Protein AF-A0A820SVW7-F1 (afdb_monomer_lite)

Sequence (198 aa):
MGFTTNCFNCLPVAAIVAGKIFCCQGGLSPDLHSLEQIQQIQRPIDVPDTGEEYLQFFLLYFAPQELAVIALMLLDGIRLNNKADKQSENRISRSLSSLFDLRRLGLLCDLLWSDPDNDLKGWSENDAGISLRFGVDIFLNQHKMDLICRAHKVVKEGYEFFADRRLVTVFSAPNYLGSFDNAGALMSVDKNLICSFM

Foldseek 3Di:
DPPVQLVVLAAQAWDADPLAEIEGAADFFPPPLDVVVSVPPDPSDDLDDVCVVVVVVCVVAPPVFFVCVRVVVVPPDDDDDDDDDDDDDDDDDDDPPDDPCVVVNTGRQNRNHEAEDQVDDAWAPDPVNTYIYHHLPPPCVSSVHQAYEYENDADAAQKDAGDVNRYMYGGADACRVVPHNHHHWDWDQDPVRDIDID

Radius of gyration: 17.38 Å; chains: 1; bounding box: 42×47×36 Å

Structure (mmCIF, N/CA/C/O backbone):
data_AF-A0A820SVW7-F1
#
_entry.id   AF-A0A820SVW7-F1
#
loop_
_atom_site.group_PDB
_atom_site.id
_atom_site.type_symbol
_atom_site.label_atom_id
_atom_site.label_alt_id
_atom_site.label_comp_id
_atom_site.label_asym_id
_atom_site.label_entity_id
_atom_site.label_seq_id
_atom_site.pdbx_PDB_ins_code
_atom_site.Cartn_x
_atom_site.Cartn_y
_atom_site.Cartn_z
_atom_site.occupancy
_atom_site.B_iso_or_equiv
_atom_site.auth_seq_id
_atom_site.auth_comp_id
_atom_site.auth_asym_id
_atom_site.auth_atom_id
_atom_site.pdbx_PDB_model_num
ATOM 1 N N . MET A 1 1 ? 9.458 21.625 -18.715 1.00 47.00 1 MET A N 1
ATOM 2 C CA . MET A 1 1 ? 9.387 20.497 -17.762 1.00 47.00 1 MET A CA 1
ATOM 3 C C . MET A 1 1 ? 8.467 20.757 -16.553 1.00 47.00 1 MET A C 1
ATOM 5 O O . MET A 1 1 ? 8.500 19.963 -15.636 1.00 47.00 1 MET A O 1
ATOM 9 N N . GLY A 1 2 ? 7.629 21.814 -16.528 1.00 49.38 2 GLY A N 1
ATOM 10 C CA . GLY A 1 2 ? 6.929 22.231 -15.293 1.00 49.38 2 GLY A CA 1
ATOM 11 C C . GLY A 1 2 ? 5.448 21.850 -15.136 1.00 49.38 2 GLY A C 1
ATOM 12 O O . GLY A 1 2 ? 4.929 21.931 -14.033 1.00 49.38 2 GLY A O 1
ATOM 13 N N . PHE A 1 3 ? 4.735 21.443 -16.193 1.00 51.88 3 PHE A N 1
ATOM 14 C CA . PHE A 1 3 ? 3.292 21.165 -16.070 1.00 51.88 3 PHE A CA 1
ATOM 15 C C . PHE A 1 3 ? 2.987 19.833 -15.372 1.00 51.88 3 PHE A C 1
ATOM 17 O O . PHE A 1 3 ? 2.034 19.754 -14.608 1.00 51.88 3 PHE A O 1
ATOM 24 N N . THR A 1 4 ? 3.802 18.802 -15.603 1.00 56.78 4 THR A N 1
ATOM 25 C CA . THR A 1 4 ? 3.577 17.450 -15.071 1.00 56.78 4 THR A CA 1
ATOM 26 C C . THR A 1 4 ? 3.854 17.365 -13.573 1.00 56.78 4 THR A C 1
ATOM 28 O O . THR A 1 4 ? 3.031 16.834 -12.836 1.00 56.78 4 THR A O 1
ATOM 31 N N . THR A 1 5 ? 4.952 17.958 -13.099 1.00 60.47 5 THR A N 1
ATOM 32 C CA . THR A 1 5 ? 5.310 17.981 -11.669 1.00 60.47 5 THR A CA 1
ATOM 33 C C . THR A 1 5 ? 4.248 18.696 -10.834 1.00 60.47 5 THR A C 1
ATOM 35 O O . THR A 1 5 ? 3.799 18.172 -9.820 1.00 60.47 5 THR A O 1
ATOM 38 N N . ASN A 1 6 ? 3.722 19.822 -11.329 1.00 65.50 6 ASN A N 1
ATOM 39 C CA . ASN A 1 6 ? 2.649 20.555 -10.652 1.00 65.50 6 ASN A CA 1
ATOM 40 C C . ASN A 1 6 ? 1.358 19.727 -10.496 1.00 65.50 6 ASN A C 1
ATOM 42 O O . ASN A 1 6 ? 0.626 19.912 -9.523 1.00 65.50 6 ASN A O 1
ATOM 46 N N . CYS A 1 7 ? 1.071 18.815 -11.434 1.00 69.19 7 CYS A N 1
ATOM 47 C CA . CYS A 1 7 ? -0.058 17.892 -11.320 1.00 69.19 7 CYS A CA 1
ATOM 48 C C . CYS A 1 7 ? 0.203 16.804 -10.269 1.00 69.19 7 CYS A C 1
ATOM 50 O O . CYS A 1 7 ? -0.689 16.520 -9.471 1.00 69.19 7 CYS A O 1
ATOM 52 N N . PHE A 1 8 ? 1.410 16.230 -10.231 1.00 71.19 8 PHE A N 1
ATOM 53 C CA . PHE A 1 8 ? 1.765 15.190 -9.257 1.00 71.19 8 PHE A CA 1
ATOM 54 C C . PHE A 1 8 ? 1.733 15.691 -7.816 1.00 71.19 8 PHE A C 1
ATOM 56 O O . PHE A 1 8 ? 1.192 15.006 -6.950 1.00 71.19 8 PHE A O 1
ATOM 63 N N . ASN A 1 9 ? 2.164 16.929 -7.583 1.00 72.31 9 ASN A N 1
ATOM 64 C CA . ASN A 1 9 ? 2.129 17.560 -6.262 1.00 72.31 9 ASN A CA 1
ATOM 65 C C . ASN A 1 9 ? 0.702 17.730 -5.704 1.00 72.31 9 ASN A C 1
ATOM 67 O O . ASN A 1 9 ? 0.521 18.007 -4.517 1.00 72.31 9 ASN A O 1
ATOM 71 N N . CYS A 1 10 ? -0.322 17.583 -6.551 1.00 76.44 10 CYS A N 1
ATOM 72 C CA . CYS A 1 10 ? -1.730 17.668 -6.176 1.00 76.44 10 CYS A CA 1
ATOM 73 C C . CYS A 1 10 ? -2.406 16.298 -5.981 1.00 76.44 10 CYS A C 1
ATOM 75 O O . CYS A 1 10 ? -3.589 16.268 -5.629 1.00 76.44 10 CYS A O 1
ATOM 77 N N . LEU A 1 11 ? -1.711 15.178 -6.209 1.00 77.00 11 LEU A N 1
ATOM 78 C CA . LEU A 1 11 ? -2.308 13.850 -6.076 1.00 77.00 11 LEU A CA 1
ATOM 79 C C . LEU A 1 11 ? -2.606 13.501 -4.607 1.00 77.00 11 LEU A C 1
ATOM 81 O O . LEU A 1 11 ? -1.869 13.895 -3.699 1.00 77.00 11 LEU A O 1
ATOM 85 N N . PRO A 1 12 ? -3.689 12.753 -4.340 1.00 79.62 12 PRO A N 1
ATOM 86 C CA . PRO A 1 12 ? -3.871 12.124 -3.041 1.00 79.62 12 PRO A CA 1
ATOM 87 C C . PRO A 1 12 ? -2.834 11.012 -2.842 1.00 79.62 12 PRO A C 1
ATOM 89 O O . PRO A 1 12 ? -2.385 10.379 -3.794 1.00 79.62 12 PRO A O 1
ATOM 92 N N . VAL A 1 13 ? -2.483 10.764 -1.582 1.00 85.88 13 VAL A N 1
ATOM 93 C CA . VAL A 1 13 ? -1.385 9.853 -1.207 1.00 85.88 13 VAL A CA 1
ATOM 94 C C . VAL A 1 13 ? -1.880 8.529 -0.621 1.00 85.88 13 VAL A C 1
ATOM 96 O O . VAL A 1 13 ? -1.133 7.558 -0.560 1.00 85.88 13 VAL A O 1
ATOM 99 N N . ALA A 1 14 ? -3.146 8.487 -0.199 1.00 90.31 14 ALA A N 1
ATOM 100 C CA . ALA A 1 14 ? -3.812 7.287 0.282 1.00 90.31 14 ALA A CA 1
ATOM 101 C C . ALA A 1 14 ? -5.329 7.371 0.055 1.00 90.31 14 ALA A C 1
ATOM 103 O O . ALA A 1 14 ? -5.889 8.461 -0.107 1.00 90.31 14 ALA A O 1
ATOM 104 N N . ALA A 1 15 ? -5.993 6.220 0.087 1.00 88.62 15 ALA A N 1
ATOM 105 C CA . ALA A 1 15 ? -7.443 6.084 0.027 1.00 88.62 15 ALA A CA 1
ATOM 106 C C . ALA A 1 15 ? -7.926 5.033 1.034 1.00 88.62 15 ALA A C 1
ATOM 108 O O . ALA A 1 15 ? -7.162 4.178 1.477 1.00 88.62 15 ALA A O 1
ATOM 109 N N . ILE A 1 16 ? -9.207 5.099 1.400 1.00 89.69 16 ILE A N 1
ATOM 110 C CA . ILE A 1 16 ? -9.845 4.094 2.252 1.00 89.69 16 ILE A CA 1
ATOM 111 C C . ILE A 1 16 ? -11.103 3.599 1.549 1.00 89.69 16 ILE A C 1
ATOM 113 O O . ILE A 1 16 ? -12.025 4.380 1.310 1.00 89.69 16 ILE A O 1
ATOM 117 N N . VAL A 1 17 ? -11.165 2.301 1.260 1.00 87.69 17 VAL A N 1
ATOM 118 C CA . VAL A 1 17 ? -12.330 1.670 0.629 1.00 87.69 17 VAL A CA 1
ATOM 119 C C . VAL A 1 17 ? -13.223 1.075 1.712 1.00 87.69 17 VAL A C 1
ATOM 121 O O . VAL A 1 17 ? -12.780 0.265 2.530 1.00 87.69 17 VAL A O 1
ATOM 124 N N . ALA A 1 18 ? -14.481 1.525 1.741 1.00 88.75 18 ALA A N 1
ATOM 125 C CA . ALA A 1 18 ? -15.529 1.077 2.664 1.00 88.75 18 ALA A CA 1
ATOM 126 C C . ALA A 1 18 ? -15.146 1.090 4.160 1.00 88.75 18 ALA A C 1
ATOM 128 O O . ALA A 1 18 ? -15.684 0.322 4.953 1.00 88.75 18 ALA A O 1
ATOM 129 N N . GLY A 1 19 ? -14.195 1.942 4.559 1.00 88.25 19 GLY A N 1
ATOM 130 C CA . GLY A 1 19 ? -13.683 1.990 5.933 1.00 88.25 19 GLY A CA 1
ATOM 131 C C . GLY A 1 19 ? -12.850 0.771 6.349 1.00 88.25 19 GLY A C 1
ATOM 132 O O . GLY A 1 19 ? -12.507 0.665 7.523 1.00 88.25 19 GLY A O 1
ATOM 133 N N . LYS A 1 20 ? -12.545 -0.149 5.423 1.00 91.44 20 LYS A N 1
ATOM 134 C CA . LYS A 1 20 ? -11.946 -1.457 5.726 1.00 91.44 20 LYS A CA 1
ATOM 135 C C . LYS A 1 20 ? -10.631 -1.744 5.020 1.00 91.44 20 LYS A C 1
ATOM 137 O O . LYS A 1 20 ? -9.815 -2.471 5.582 1.00 91.44 20 LYS A O 1
ATOM 142 N N . ILE A 1 21 ? -10.412 -1.171 3.840 1.00 92.62 21 ILE A N 1
ATOM 143 C CA . ILE A 1 21 ? -9.187 -1.376 3.063 1.00 92.62 21 ILE A CA 1
ATOM 144 C C . ILE A 1 21 ? -8.425 -0.057 3.007 1.00 92.62 21 ILE A C 1
ATOM 146 O O . ILE A 1 21 ? -8.969 0.938 2.526 1.00 92.62 21 ILE A O 1
ATOM 150 N N . PHE A 1 22 ? -7.192 -0.044 3.504 1.00 94.19 22 PHE A N 1
ATOM 151 C CA . PHE A 1 22 ? -6.282 1.092 3.384 1.00 94.19 22 PHE A CA 1
ATOM 152 C C . PHE A 1 22 ? -5.435 0.945 2.127 1.00 94.19 22 PHE A C 1
ATOM 154 O O . PHE A 1 22 ? -4.782 -0.082 1.955 1.00 94.19 22 PHE A O 1
ATOM 161 N N . CYS A 1 23 ? -5.430 1.962 1.270 1.00 94.81 23 CYS A N 1
ATOM 162 C CA . CYS A 1 23 ? -4.686 1.953 0.017 1.00 94.81 23 CYS A CA 1
ATOM 163 C C . CYS A 1 23 ? -3.627 3.056 -0.005 1.00 94.81 23 CYS A C 1
ATOM 165 O O . CYS A 1 23 ? -3.957 4.212 0.255 1.00 94.81 23 CYS A O 1
ATOM 167 N N . CYS A 1 24 ? -2.392 2.729 -0.377 1.00 93.50 24 CYS A N 1
ATOM 168 C CA . CYS A 1 24 ? -1.298 3.683 -0.601 1.00 93.50 24 CYS A CA 1
ATOM 169 C C . CYS A 1 24 ? -0.302 3.129 -1.638 1.00 93.50 24 CYS A C 1
ATOM 171 O O . CYS A 1 24 ? -0.409 1.976 -2.043 1.00 93.50 24 CYS A O 1
ATOM 173 N N . GLN A 1 25 ? 0.653 3.940 -2.103 1.00 89.44 25 GLN A N 1
ATOM 174 C CA . GLN A 1 25 ? 1.686 3.466 -3.038 1.00 89.44 25 GLN A CA 1
ATOM 175 C C . GLN A 1 25 ? 2.711 2.583 -2.314 1.00 89.44 25 GLN A C 1
ATOM 177 O O . GLN A 1 25 ? 2.921 1.428 -2.686 1.00 89.44 25 GLN A O 1
ATOM 182 N N . GLY A 1 26 ? 3.319 3.154 -1.274 1.00 91.38 26 GLY A N 1
ATOM 183 C CA . GLY A 1 26 ? 4.347 2.558 -0.438 1.00 91.38 26 GLY A CA 1
ATOM 184 C C . GLY A 1 26 ? 3.725 1.706 0.657 1.00 91.38 26 GLY A C 1
ATOM 185 O O . GLY A 1 26 ? 3.377 0.551 0.444 1.00 91.38 26 GLY A O 1
ATOM 186 N N . GLY A 1 27 ? 3.566 2.258 1.847 1.00 92.38 27 GLY A N 1
ATOM 187 C CA . GLY A 1 27 ? 3.077 1.469 2.967 1.00 92.38 27 GLY A CA 1
ATOM 188 C C . GLY A 1 27 ? 2.722 2.317 4.167 1.00 92.38 27 GLY A C 1
ATOM 189 O O . GLY A 1 27 ? 1.951 3.268 4.051 1.00 92.38 27 GLY A O 1
ATOM 190 N N . LEU A 1 28 ? 3.237 1.931 5.329 1.00 92.88 28 LEU A N 1
ATOM 191 C CA . LEU A 1 28 ? 2.942 2.558 6.610 1.00 92.88 28 LEU A CA 1
ATOM 192 C C . LEU A 1 28 ? 4.087 3.466 7.057 1.00 92.88 28 LEU A C 1
ATOM 194 O O . LEU A 1 28 ? 5.228 3.281 6.657 1.00 92.88 28 LEU A O 1
ATOM 198 N N . SER A 1 29 ? 3.785 4.398 7.961 1.00 90.56 29 SER A N 1
ATOM 199 C CA . SER A 1 29 ? 4.783 5.246 8.621 1.00 90.56 29 SER A CA 1
ATOM 200 C C . SER A 1 29 ? 4.734 5.068 10.140 1.00 90.56 29 SER A C 1
ATOM 202 O O . SER A 1 29 ? 3.626 4.977 10.682 1.00 90.56 29 SER A O 1
ATOM 204 N N . PRO A 1 30 ? 5.873 5.084 10.860 1.00 89.00 30 PRO A N 1
ATOM 205 C CA . PRO A 1 30 ? 5.877 5.193 12.317 1.00 89.00 30 PRO A CA 1
ATOM 206 C C . PRO A 1 30 ? 5.234 6.499 12.799 1.00 89.00 30 PRO A C 1
ATOM 208 O O . PRO A 1 30 ? 4.736 6.538 13.922 1.00 89.00 30 PRO A O 1
ATOM 211 N N . ASP A 1 31 ? 5.187 7.529 11.946 1.00 88.12 31 ASP A N 1
ATOM 212 C CA . ASP A 1 31 ? 4.564 8.823 12.234 1.00 88.12 31 ASP A CA 1
ATOM 213 C C . ASP A 1 31 ? 3.052 8.838 11.931 1.00 88.12 31 ASP A C 1
ATOM 215 O O . ASP A 1 31 ? 2.375 9.842 12.185 1.00 88.12 31 ASP A O 1
ATOM 219 N N . LEU A 1 32 ? 2.495 7.744 11.387 1.00 88.31 32 LEU A N 1
ATOM 220 C CA . LEU A 1 32 ? 1.062 7.598 11.125 1.00 88.31 32 LEU A CA 1
ATOM 221 C C . LEU A 1 32 ? 0.343 7.061 12.368 1.00 88.31 32 LEU A C 1
ATOM 223 O O . LEU A 1 32 ? 0.163 5.859 12.551 1.00 88.31 32 LEU A O 1
ATOM 227 N N . HIS A 1 33 ? -0.108 7.971 13.224 1.00 86.25 33 HIS A N 1
ATOM 228 C CA . HIS A 1 33 ? -0.888 7.658 14.422 1.00 86.25 33 HIS A CA 1
ATOM 229 C C . HIS A 1 33 ? -2.399 7.794 14.195 1.00 86.25 33 HIS A C 1
ATOM 231 O O . HIS A 1 33 ? -3.201 7.164 14.889 1.00 86.25 33 HIS A O 1
ATOM 237 N N . SER A 1 34 ? -2.800 8.631 13.239 1.00 87.44 34 SER A N 1
ATOM 238 C CA . SER A 1 34 ? -4.188 8.974 12.949 1.00 87.44 34 SER A CA 1
ATOM 239 C C . SER A 1 34 ? -4.367 9.274 11.457 1.00 87.44 34 SER A C 1
ATOM 241 O O . SER A 1 34 ? -3.518 9.886 10.810 1.00 87.44 34 SER A O 1
ATOM 243 N N . LEU A 1 35 ? -5.497 8.841 10.893 1.00 86.94 35 LEU A N 1
ATOM 244 C CA . LEU A 1 35 ? -5.801 9.023 9.466 1.00 86.94 35 LEU A CA 1
ATOM 245 C C . LEU A 1 35 ? -6.074 10.493 9.126 1.00 86.94 35 LEU A C 1
ATOM 247 O O . LEU A 1 35 ? -5.895 10.918 7.984 1.00 86.94 35 LEU A O 1
ATOM 251 N N . GLU A 1 36 ? -6.454 11.290 10.122 1.00 87.06 36 GLU A N 1
ATOM 252 C CA . GLU A 1 36 ? -6.582 12.739 10.025 1.00 87.06 36 GLU A CA 1
ATOM 253 C C . GLU A 1 36 ? -5.248 13.397 9.638 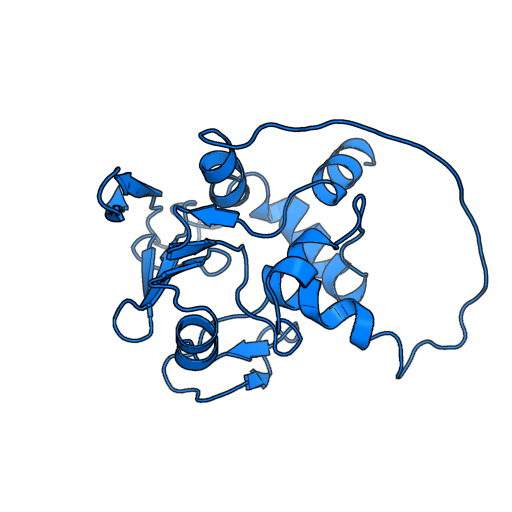1.00 87.06 36 GLU A C 1
ATOM 255 O O . GLU A 1 36 ? -5.262 14.385 8.904 1.00 87.06 36 GLU A O 1
ATOM 260 N N . GLN A 1 37 ? -4.098 12.825 10.026 1.00 84.50 37 GLN A N 1
ATOM 261 C CA . GLN A 1 37 ? -2.785 13.334 9.605 1.00 84.50 37 GLN A CA 1
ATOM 262 C C . GLN A 1 37 ? -2.629 13.296 8.079 1.00 84.50 37 GLN A C 1
ATOM 264 O O . GLN A 1 37 ? -2.093 14.235 7.499 1.00 84.50 37 GLN A O 1
ATOM 269 N N . ILE A 1 38 ? -3.161 12.261 7.416 1.00 85.12 38 ILE A N 1
ATOM 270 C CA . ILE A 1 38 ? -3.144 12.141 5.949 1.00 85.12 38 ILE A CA 1
ATOM 271 C C . ILE A 1 38 ? -4.058 13.197 5.313 1.00 85.12 38 ILE A C 1
ATOM 273 O O . ILE A 1 38 ? -3.706 13.818 4.309 1.00 85.12 38 ILE A O 1
ATOM 277 N N . GLN A 1 39 ? -5.229 13.437 5.909 1.00 82.62 39 GLN A N 1
ATOM 278 C CA . GLN A 1 39 ? -6.185 14.440 5.424 1.00 82.62 39 GLN A CA 1
ATOM 279 C C . GLN A 1 39 ? -5.647 15.871 5.543 1.00 82.62 39 GLN A C 1
ATOM 281 O O . GLN A 1 39 ? -6.013 16.734 4.745 1.00 82.62 39 GLN A O 1
ATOM 286 N N . GLN A 1 40 ? -4.780 16.119 6.524 1.00 82.69 40 GLN A N 1
ATOM 287 C CA . GLN A 1 40 ? -4.185 17.427 6.794 1.00 82.69 40 GLN A CA 1
ATOM 288 C C . GLN A 1 40 ? -2.982 17.757 5.901 1.00 82.69 40 GLN A C 1
ATOM 290 O O . GLN A 1 40 ? -2.546 18.913 5.906 1.00 82.69 40 GLN A O 1
ATOM 295 N N . ILE A 1 41 ? -2.476 16.795 5.114 1.00 79.38 41 ILE A N 1
ATOM 296 C CA . ILE A 1 41 ? -1.401 17.029 4.141 1.00 79.38 41 ILE A CA 1
ATOM 297 C C . ILE A 1 41 ? -1.871 18.088 3.139 1.00 79.38 41 ILE A C 1
ATOM 299 O O . ILE A 1 41 ? -2.740 17.845 2.296 1.00 79.38 41 ILE A O 1
ATOM 303 N N . GLN A 1 42 ? -1.289 19.282 3.260 1.00 77.31 42 GLN A N 1
ATOM 304 C CA . GLN A 1 42 ? -1.557 20.400 2.366 1.00 77.31 42 GLN A CA 1
ATOM 305 C C . GLN A 1 42 ? -0.980 20.098 0.988 1.00 77.31 42 GLN A C 1
ATOM 307 O O . GLN A 1 42 ? 0.125 19.579 0.877 1.00 77.31 42 GLN A O 1
ATOM 312 N N . ARG A 1 43 ? -1.735 20.439 -0.055 1.00 79.25 43 ARG A N 1
ATOM 313 C CA . ARG A 1 43 ? -1.327 20.311 -1.456 1.00 79.25 43 ARG A CA 1
ATOM 314 C C . ARG A 1 43 ? -1.380 21.694 -2.122 1.00 79.25 43 ARG A C 1
ATOM 316 O O . ARG A 1 43 ? -2.287 22.458 -1.782 1.00 79.25 43 ARG A O 1
ATOM 323 N N . PRO A 1 44 ? -0.486 22.021 -3.073 1.00 79.88 44 PRO A N 1
ATOM 324 C CA . PRO A 1 44 ? 0.571 21.170 -3.621 1.00 79.88 44 PRO A CA 1
ATOM 325 C C . PRO A 1 44 ? 1.691 20.906 -2.608 1.00 79.88 44 PRO A C 1
ATOM 327 O O . PRO A 1 44 ? 2.034 21.785 -1.822 1.00 79.88 44 PRO A O 1
ATOM 330 N N . ILE A 1 45 ? 2.237 19.693 -2.622 1.00 71.69 45 ILE A N 1
ATOM 331 C CA . ILE A 1 45 ? 3.393 19.312 -1.808 1.00 71.69 45 ILE A CA 1
ATOM 332 C C . ILE A 1 45 ? 4.465 18.730 -2.714 1.00 71.69 45 ILE A C 1
ATOM 334 O O . ILE A 1 45 ? 4.179 17.835 -3.507 1.00 71.69 45 ILE A O 1
ATOM 338 N N . ASP A 1 46 ? 5.679 19.257 -2.605 1.00 66.00 46 ASP A N 1
ATOM 339 C CA . ASP A 1 46 ? 6.840 18.619 -3.208 1.00 66.00 46 ASP A CA 1
ATOM 340 C C . ASP A 1 46 ? 7.195 17.385 -2.379 1.00 66.00 46 ASP A C 1
ATOM 342 O O . ASP A 1 46 ? 7.206 17.426 -1.141 1.00 66.00 46 ASP A O 1
ATOM 346 N N . VAL A 1 47 ? 7.471 16.275 -3.060 1.00 60.81 47 VAL A N 1
ATOM 347 C CA . VAL A 1 47 ? 8.125 15.152 -2.395 1.00 60.81 47 VAL A CA 1
ATOM 348 C C . VAL A 1 47 ? 9.587 15.552 -2.224 1.00 60.81 47 VAL A C 1
ATOM 350 O O . VAL A 1 47 ? 10.214 15.890 -3.224 1.00 60.81 47 VAL A O 1
ATOM 353 N N . PRO A 1 48 ? 10.138 15.570 -1.005 1.00 53.84 48 PRO A N 1
ATOM 354 C CA . PRO A 1 48 ? 11.389 16.292 -0.809 1.00 53.84 48 PRO A CA 1
ATOM 355 C C . PRO A 1 48 ? 12.619 15.636 -1.457 1.00 53.84 48 PRO A C 1
ATOM 357 O O . PRO A 1 48 ? 12.667 14.421 -1.657 1.00 53.84 48 PRO A O 1
ATOM 360 N N . ASP A 1 49 ? 13.650 16.457 -1.657 1.00 45.91 49 ASP A N 1
ATOM 361 C CA . ASP A 1 49 ? 14.836 16.225 -2.493 1.00 45.91 49 ASP A CA 1
ATOM 362 C C . ASP A 1 49 ? 15.645 14.952 -2.207 1.00 45.91 49 ASP A C 1
ATOM 364 O O . ASP A 1 49 ? 16.254 14.396 -3.118 1.00 45.91 49 ASP A O 1
ATOM 368 N N . THR A 1 50 ? 15.615 14.403 -0.988 1.00 50.31 50 THR A N 1
ATOM 369 C CA . THR A 1 50 ? 16.259 13.102 -0.705 1.00 50.31 50 THR A CA 1
ATOM 370 C C . THR A 1 50 ? 15.582 11.929 -1.424 1.00 50.31 50 THR A C 1
ATOM 372 O O . THR A 1 50 ? 16.150 10.843 -1.488 1.00 50.31 50 THR A O 1
ATOM 375 N N . GLY A 1 51 ? 14.386 12.146 -1.978 1.00 42.25 51 GLY A N 1
ATOM 376 C CA . GLY A 1 51 ? 13.719 11.262 -2.924 1.00 42.25 51 GLY A CA 1
ATOM 377 C C . GLY A 1 51 ? 13.609 11.838 -4.338 1.00 42.25 51 GLY A C 1
ATOM 378 O O . GLY A 1 51 ? 13.077 11.138 -5.186 1.00 42.25 51 GLY A O 1
ATOM 379 N N . GLU A 1 52 ? 14.084 13.057 -4.638 1.00 40.72 52 GLU A N 1
ATOM 380 C CA . GLU A 1 52 ? 13.948 13.663 -5.979 1.00 40.72 52 GLU A CA 1
ATOM 381 C C . GLU A 1 52 ? 14.745 12.915 -7.047 1.00 40.72 52 GLU A C 1
ATOM 383 O O . GLU A 1 52 ? 14.253 12.747 -8.161 1.00 40.72 52 GLU A O 1
ATOM 388 N N . GLU A 1 53 ? 15.929 12.393 -6.717 1.00 41.84 53 GLU A N 1
ATOM 389 C CA . GLU A 1 53 ? 16.698 11.560 -7.652 1.00 41.84 53 GLU A CA 1
ATOM 390 C C . GLU A 1 53 ? 15.904 10.300 -8.036 1.00 41.84 53 GLU A C 1
ATOM 392 O O . GLU A 1 53 ? 15.851 9.932 -9.211 1.00 41.84 53 GLU A O 1
ATOM 397 N N . TYR A 1 54 ? 15.185 9.710 -7.075 1.00 47.03 54 TYR A N 1
ATOM 398 C CA . TYR A 1 54 ? 14.287 8.578 -7.294 1.00 47.03 54 TYR A CA 1
ATOM 399 C C . TYR A 1 54 ? 12.946 8.983 -7.901 1.00 47.03 54 TYR A C 1
ATOM 401 O O . TYR A 1 54 ? 12.414 8.214 -8.686 1.00 47.03 54 TYR A O 1
ATOM 409 N N . LEU A 1 55 ? 12.405 10.169 -7.616 1.00 42.78 55 LEU A N 1
ATOM 410 C CA . LEU A 1 55 ? 11.171 10.680 -8.214 1.00 42.78 55 LEU A CA 1
ATOM 411 C C . LEU A 1 55 ? 11.382 11.049 -9.669 1.00 42.78 55 LEU A C 1
ATOM 413 O O . LEU A 1 55 ? 10.493 10.836 -10.477 1.00 42.78 55 LEU A O 1
ATOM 417 N N . GLN A 1 56 ? 12.535 11.594 -10.033 1.00 38.38 56 GLN A N 1
ATOM 418 C CA . GLN A 1 56 ? 12.845 11.903 -11.418 1.00 38.38 56 GLN A CA 1
ATOM 419 C C . GLN A 1 56 ? 13.107 10.612 -12.197 1.00 38.38 56 GLN A C 1
ATOM 421 O O . GLN A 1 56 ? 12.641 10.495 -13.329 1.00 38.38 56 GLN A O 1
ATOM 426 N N . PHE A 1 57 ? 13.723 9.604 -11.566 1.00 39.53 57 PHE A N 1
ATOM 427 C CA . PHE A 1 57 ? 13.802 8.243 -12.103 1.00 39.53 57 PHE A CA 1
ATOM 428 C C . PHE A 1 57 ? 12.415 7.583 -12.206 1.00 39.53 57 PHE A C 1
ATOM 430 O O . PHE A 1 57 ? 12.081 7.028 -13.245 1.00 39.53 57 PHE A O 1
ATOM 437 N N . PHE A 1 58 ? 11.559 7.718 -11.193 1.00 45.16 58 PHE A N 1
ATOM 438 C CA . PHE A 1 58 ? 10.193 7.191 -11.149 1.00 45.16 58 PHE A CA 1
ATOM 439 C C . PHE A 1 58 ? 9.292 7.890 -12.175 1.00 45.16 58 PHE A C 1
ATOM 441 O O . PHE A 1 58 ? 8.573 7.249 -12.926 1.00 45.16 58 PHE A O 1
ATOM 448 N N . LEU A 1 59 ? 9.373 9.208 -12.317 1.00 40.06 59 LEU A N 1
ATOM 449 C CA . LEU A 1 59 ? 8.588 9.973 -13.282 1.00 40.06 59 LEU A CA 1
ATOM 450 C C . LEU A 1 59 ? 9.080 9.802 -14.728 1.00 40.06 59 LEU A C 1
ATOM 452 O O . LEU A 1 59 ? 8.250 9.849 -15.637 1.00 40.06 59 LEU A O 1
ATOM 456 N N . LEU A 1 60 ? 10.381 9.572 -14.966 1.00 37.84 60 LEU A N 1
ATOM 457 C CA . LEU A 1 60 ? 10.893 9.252 -16.308 1.00 37.84 60 LEU A CA 1
ATOM 458 C C . LEU A 1 60 ? 10.726 7.774 -16.699 1.00 37.84 60 LEU A C 1
ATOM 460 O O . LEU A 1 60 ? 10.499 7.515 -17.879 1.00 37.84 60 LEU A O 1
ATOM 464 N N . TYR A 1 61 ? 10.849 6.825 -15.763 1.00 36.81 61 TYR A N 1
ATOM 465 C CA . TYR A 1 61 ? 10.872 5.381 -16.064 1.00 36.81 61 TYR A CA 1
ATOM 466 C C . TYR A 1 61 ? 9.639 4.596 -15.576 1.00 36.81 61 TYR A C 1
ATOM 468 O O . TYR A 1 61 ? 9.292 3.602 -16.205 1.00 36.81 61 TYR A O 1
ATOM 476 N N . PHE A 1 62 ? 8.951 5.031 -14.513 1.00 44.22 62 PHE A N 1
ATOM 477 C CA . PHE A 1 62 ? 7.886 4.268 -13.827 1.00 44.22 62 PHE A CA 1
ATOM 478 C C . PHE A 1 62 ? 6.467 4.878 -14.003 1.00 44.22 62 PHE A C 1
ATOM 480 O O . PHE A 1 62 ? 5.462 4.161 -14.010 1.00 44.22 62 PHE A O 1
ATOM 487 N N . ALA A 1 63 ? 6.340 6.198 -14.193 1.00 44.12 63 ALA A N 1
ATOM 488 C CA . ALA A 1 63 ? 5.065 6.920 -14.083 1.00 44.12 63 ALA A CA 1
ATOM 489 C C . ALA A 1 63 ? 3.983 6.616 -15.133 1.00 44.12 63 ALA A C 1
ATOM 491 O O . ALA A 1 63 ? 2.811 6.676 -14.765 1.00 44.12 63 ALA A O 1
ATOM 492 N N . PRO A 1 64 ? 4.268 6.261 -16.399 1.00 46.84 64 PRO A N 1
ATOM 493 C CA . PRO A 1 64 ? 3.179 5.922 -17.311 1.00 46.84 64 PRO A CA 1
ATOM 494 C C . PRO A 1 64 ? 2.424 4.646 -16.902 1.00 46.84 64 PRO A C 1
ATOM 496 O O . PRO A 1 64 ? 1.287 4.473 -17.331 1.00 46.84 64 PRO A O 1
ATOM 499 N N . GLN A 1 65 ? 3.039 3.758 -16.106 1.00 40.22 65 GLN A N 1
ATOM 500 C CA . GLN A 1 65 ? 2.536 2.394 -15.889 1.00 40.22 65 GLN A CA 1
ATOM 501 C C . GLN A 1 65 ? 2.059 2.120 -14.451 1.00 40.22 65 GLN A C 1
ATOM 503 O O . GLN A 1 65 ? 1.144 1.321 -14.267 1.00 40.22 65 GLN A O 1
ATOM 508 N N . GLU A 1 66 ? 2.595 2.806 -13.434 1.00 43.50 66 GLU A N 1
ATOM 509 C CA . GLU A 1 66 ? 2.230 2.552 -12.024 1.00 43.50 66 GLU A CA 1
ATOM 510 C C . GLU A 1 66 ? 1.147 3.480 -11.453 1.00 43.50 66 GLU A C 1
ATOM 512 O O . GLU A 1 66 ? 0.466 3.125 -10.490 1.00 43.50 66 GLU A O 1
ATOM 517 N N . LEU A 1 67 ? 0.901 4.640 -12.076 1.00 44.12 67 LEU A N 1
ATOM 518 C CA . LEU A 1 67 ? -0.140 5.584 -11.633 1.00 44.12 67 LEU A CA 1
ATOM 519 C C . LEU A 1 67 ? -1.570 5.032 -11.742 1.00 44.12 67 LEU A C 1
ATOM 521 O O . LEU A 1 67 ? -2.506 5.646 -11.227 1.00 44.12 67 LEU A O 1
ATOM 525 N N . ALA A 1 68 ? -1.747 3.874 -12.377 1.00 40.78 68 ALA A N 1
ATOM 526 C CA . ALA A 1 68 ? -3.037 3.228 -12.537 1.00 40.78 68 ALA A CA 1
ATOM 527 C C . ALA A 1 68 ? -3.684 2.860 -11.191 1.00 40.78 68 ALA A C 1
ATOM 529 O O . ALA A 1 68 ? -4.895 2.980 -11.071 1.00 40.78 68 ALA A O 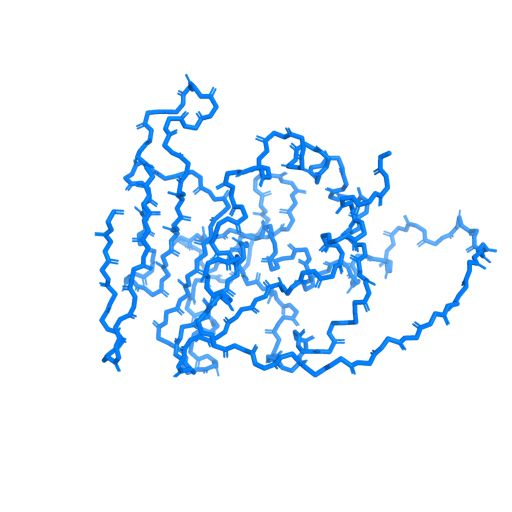1
ATOM 530 N N . VAL A 1 69 ? -2.928 2.488 -10.153 1.00 41.31 69 VAL A N 1
ATOM 531 C CA . VAL A 1 69 ? -3.535 1.964 -8.912 1.00 41.31 69 VAL A CA 1
ATOM 532 C C . VAL A 1 69 ? -4.242 3.066 -8.114 1.00 41.31 69 VAL A C 1
ATOM 534 O O . VAL A 1 69 ? -5.406 2.911 -7.751 1.00 41.31 69 VAL A O 1
ATOM 537 N N . ILE A 1 70 ? -3.600 4.222 -7.914 1.00 41.12 70 ILE A N 1
ATOM 538 C CA . ILE A 1 70 ? -4.233 5.357 -7.220 1.00 41.12 70 ILE A CA 1
ATOM 539 C C . ILE A 1 70 ? -5.261 6.042 -8.135 1.00 41.12 70 ILE A C 1
ATOM 541 O O . ILE A 1 70 ? -6.355 6.366 -7.681 1.00 41.12 70 ILE A O 1
ATOM 545 N N . ALA A 1 71 ? -4.972 6.213 -9.431 1.00 37.84 71 ALA A N 1
ATOM 546 C CA . ALA A 1 71 ? -5.896 6.881 -10.350 1.00 37.84 71 ALA A CA 1
ATOM 547 C C . ALA A 1 71 ? -7.168 6.061 -10.648 1.00 37.84 71 ALA A C 1
ATOM 549 O O . ALA A 1 71 ? -8.242 6.652 -10.735 1.00 37.84 71 ALA A O 1
ATOM 550 N N . LEU A 1 72 ? -7.093 4.727 -10.757 1.00 38.53 72 LEU A N 1
ATOM 551 C CA . LEU A 1 72 ? -8.268 3.871 -10.993 1.00 38.53 72 LEU A CA 1
ATOM 552 C C . LEU A 1 72 ? -9.122 3.700 -9.730 1.00 38.53 72 LEU A C 1
ATOM 554 O O . LEU A 1 72 ? -10.344 3.696 -9.838 1.00 38.53 72 LEU A O 1
ATOM 558 N N . MET A 1 73 ? -8.522 3.648 -8.532 1.00 38.19 73 MET A N 1
ATOM 559 C CA . MET A 1 73 ? -9.286 3.607 -7.271 1.00 38.19 73 MET A CA 1
ATOM 560 C C . MET A 1 73 ? -10.063 4.905 -6.996 1.00 38.19 73 MET A C 1
ATOM 562 O O . MET A 1 73 ? -11.077 4.888 -6.301 1.00 38.19 73 MET A O 1
ATOM 566 N N . LEU A 1 74 ? -9.614 6.039 -7.543 1.00 40.41 74 LEU A N 1
ATOM 567 C CA . LEU A 1 74 ? -10.266 7.342 -7.369 1.00 40.41 74 LEU A CA 1
ATOM 568 C C . LEU A 1 74 ? -11.398 7.610 -8.366 1.00 40.41 74 LEU A C 1
ATOM 570 O O . LEU A 1 74 ? -12.170 8.549 -8.153 1.00 40.41 74 LEU A O 1
ATOM 574 N N . LEU A 1 75 ? -11.523 6.810 -9.429 1.00 36.34 75 LEU A N 1
ATOM 575 C CA . LEU A 1 75 ? -12.519 7.038 -10.478 1.00 36.34 75 LEU A CA 1
ATOM 576 C C . LEU A 1 75 ? -13.942 6.593 -10.106 1.00 36.34 75 LEU A C 1
ATOM 578 O O . LEU A 1 75 ? -14.864 6.950 -10.833 1.00 36.34 75 LEU A O 1
ATOM 582 N N . ASP A 1 76 ? -14.147 5.941 -8.954 1.00 37.53 76 ASP A N 1
ATOM 583 C CA . ASP A 1 76 ? -15.467 5.423 -8.556 1.00 37.53 76 ASP A CA 1
ATOM 584 C C . ASP A 1 76 ? -16.057 5.989 -7.245 1.00 37.53 76 ASP A C 1
ATOM 586 O O . ASP A 1 76 ? -17.067 5.474 -6.761 1.00 37.53 76 ASP A O 1
ATOM 590 N N . GLY A 1 77 ? -15.528 7.073 -6.645 1.00 35.22 77 GLY A N 1
ATOM 591 C CA . GLY A 1 77 ? -16.132 7.481 -5.362 1.00 35.22 77 GLY A CA 1
ATOM 592 C C . GLY A 1 77 ? -15.727 8.734 -4.590 1.00 35.22 77 GLY A C 1
ATOM 593 O O . GLY A 1 77 ? -15.962 8.730 -3.383 1.00 35.22 77 GLY A O 1
ATOM 594 N N . ILE A 1 78 ? -15.188 9.817 -5.172 1.00 34.78 78 ILE A N 1
ATOM 595 C CA . ILE A 1 78 ? -14.922 11.042 -4.377 1.00 34.78 78 ILE A CA 1
ATOM 596 C C . ILE A 1 78 ? -15.453 12.327 -5.036 1.00 34.78 78 ILE A C 1
ATOM 598 O O . ILE A 1 78 ? -15.016 12.748 -6.103 1.00 34.78 78 ILE A O 1
ATOM 602 N N . ARG A 1 79 ? -16.378 12.999 -4.326 1.00 31.70 79 ARG A N 1
ATOM 603 C CA . ARG A 1 79 ? -16.769 14.401 -4.548 1.00 31.70 79 ARG A CA 1
ATOM 604 C C . ARG A 1 79 ? -15.572 15.313 -4.263 1.00 31.70 79 ARG A C 1
ATOM 606 O O . ARG A 1 79 ? -15.174 15.464 -3.111 1.00 31.70 79 ARG A O 1
ATOM 613 N N . LEU A 1 80 ? -15.050 15.970 -5.294 1.00 33.25 80 LEU A N 1
ATOM 614 C CA . LEU A 1 80 ? -14.053 17.032 -5.162 1.00 33.25 80 LEU A CA 1
ATOM 615 C C . LEU A 1 80 ? -14.747 18.346 -4.778 1.00 33.25 80 LEU A C 1
ATOM 617 O O . LEU A 1 80 ? -15.554 18.874 -5.541 1.00 33.25 80 LEU A O 1
ATOM 621 N N . ASN A 1 81 ? -14.431 18.881 -3.597 1.00 27.42 81 ASN A N 1
ATOM 622 C CA . ASN A 1 81 ? -14.806 20.238 -3.207 1.00 27.42 81 ASN A CA 1
ATOM 623 C C . ASN A 1 81 ? -13.604 21.156 -3.464 1.00 27.42 81 ASN A C 1
ATOM 625 O O . ASN A 1 81 ? -12.608 21.116 -2.746 1.00 27.42 81 ASN A O 1
ATOM 629 N N . ASN A 1 82 ? -13.695 21.951 -4.529 1.00 30.33 82 ASN A N 1
ATOM 630 C CA . ASN A 1 82 ? -12.657 22.884 -4.958 1.00 30.33 82 ASN A CA 1
ATOM 631 C C . ASN A 1 82 ? -12.724 24.191 -4.164 1.00 30.33 82 ASN A C 1
ATOM 633 O O . ASN A 1 82 ? -13.741 24.881 -4.227 1.00 30.33 82 ASN A O 1
ATOM 637 N N . LYS A 1 83 ? -11.606 24.599 -3.554 1.00 25.50 83 LYS A N 1
ATOM 638 C CA . LYS A 1 83 ? -11.202 26.012 -3.468 1.00 25.50 83 LYS A CA 1
ATOM 639 C C . LYS A 1 83 ? -9.680 26.113 -3.564 1.00 25.50 83 LYS A C 1
ATOM 641 O O . LYS A 1 83 ? -8.970 25.495 -2.784 1.00 25.50 83 LYS A O 1
ATOM 646 N N . ALA A 1 84 ? -9.221 26.879 -4.548 1.00 29.36 84 ALA A N 1
ATOM 647 C CA . ALA A 1 84 ? -7.825 27.226 -4.778 1.00 29.36 84 ALA A CA 1
ATOM 648 C C . ALA A 1 84 ? -7.533 28.622 -4.213 1.00 29.36 84 ALA A C 1
ATOM 650 O O . ALA A 1 84 ? -8.401 29.491 -4.311 1.00 29.36 84 ALA A O 1
ATOM 651 N N . ASP A 1 85 ? -6.313 28.849 -3.716 1.00 27.86 85 ASP A N 1
ATOM 652 C CA . ASP A 1 85 ? -5.724 30.191 -3.629 1.00 27.86 85 ASP A CA 1
ATOM 653 C C . ASP A 1 85 ? -4.182 30.153 -3.726 1.00 27.86 85 ASP A C 1
ATOM 655 O O . ASP A 1 85 ? -3.562 29.126 -3.445 1.00 27.86 85 ASP A O 1
ATOM 659 N N . LYS A 1 86 ? -3.587 31.249 -4.213 1.00 33.16 86 LYS A N 1
ATOM 660 C CA . LYS A 1 86 ? -2.186 31.429 -4.664 1.00 33.16 86 LYS A CA 1
ATOM 661 C C . LYS A 1 86 ? -1.344 32.283 -3.690 1.00 33.16 86 LYS A C 1
ATOM 663 O O . LYS A 1 86 ? -1.903 32.980 -2.859 1.00 33.16 86 LYS A O 1
ATOM 668 N N . GLN A 1 87 ? -0.028 32.346 -3.983 1.00 26.34 87 GLN A N 1
ATOM 669 C CA . GLN A 1 87 ? 1.062 33.239 -3.489 1.00 26.34 87 GLN A CA 1
ATOM 670 C C . GLN A 1 87 ? 1.921 32.648 -2.352 1.00 26.34 87 GLN A C 1
ATOM 672 O O . GLN A 1 87 ? 1.382 32.068 -1.427 1.00 26.34 87 GLN A O 1
ATOM 677 N N . SER A 1 88 ? 3.258 32.752 -2.308 1.00 32.50 88 SER A N 1
ATOM 678 C CA . SER A 1 88 ? 4.295 33.381 -3.155 1.00 32.50 88 SER A CA 1
ATOM 679 C C . SER A 1 88 ? 5.696 32.912 -2.699 1.00 32.50 88 SER A C 1
ATOM 681 O O . SER A 1 88 ? 5.860 32.432 -1.582 1.00 32.50 88 SER A O 1
ATOM 683 N N . GLU A 1 89 ? 6.693 33.087 -3.570 1.00 34.53 89 GLU A N 1
ATOM 684 C CA . GLU A 1 89 ? 8.092 32.634 -3.490 1.00 34.53 89 GLU A CA 1
ATOM 685 C C . GLU A 1 89 ? 9.005 33.337 -2.449 1.00 34.53 89 GLU A C 1
ATOM 687 O O . GLU A 1 89 ? 8.812 34.503 -2.112 1.00 34.53 89 GLU A O 1
ATOM 692 N N . ASN A 1 90 ? 10.114 32.636 -2.140 1.00 30.56 90 ASN A N 1
ATOM 693 C CA . ASN A 1 90 ? 11.497 33.102 -1.888 1.00 30.56 90 ASN A CA 1
ATOM 694 C C . ASN A 1 90 ? 12.078 33.261 -0.449 1.00 30.56 90 ASN A C 1
ATOM 696 O O . ASN A 1 90 ? 11.920 34.278 0.214 1.00 30.56 90 ASN A O 1
ATOM 700 N N . ARG A 1 91 ? 13.008 32.326 -0.141 1.00 37.50 91 ARG A N 1
ATOM 701 C CA . ARG A 1 91 ? 14.462 32.561 0.096 1.00 37.50 91 ARG A CA 1
ATOM 702 C C . ARG A 1 91 ? 14.948 32.991 1.499 1.00 37.50 91 ARG A C 1
ATOM 704 O O . ARG A 1 91 ? 15.253 34.157 1.703 1.00 37.50 91 ARG A O 1
ATOM 711 N N . ILE A 1 92 ? 15.221 32.014 2.383 1.00 38.03 92 ILE A N 1
ATOM 712 C CA . ILE A 1 92 ? 16.165 32.107 3.534 1.00 38.03 92 ILE A CA 1
ATOM 713 C C . ILE A 1 92 ? 16.838 30.722 3.745 1.00 38.03 92 ILE A C 1
ATOM 715 O O . ILE A 1 92 ? 16.326 29.854 4.433 1.00 38.03 92 ILE A O 1
ATOM 719 N N . SER A 1 93 ? 17.824 30.356 2.920 1.00 32.22 93 SER A N 1
ATOM 720 C CA . SER A 1 93 ? 19.252 30.277 3.298 1.00 32.22 93 SER A CA 1
ATOM 721 C C . SER A 1 93 ? 19.686 29.132 4.250 1.00 32.22 93 SER A C 1
ATOM 723 O O . SER A 1 93 ? 19.984 29.343 5.420 1.00 32.22 93 SER A O 1
ATOM 725 N N . ARG A 1 94 ? 19.854 27.927 3.685 1.00 37.06 94 ARG A N 1
ATOM 726 C CA . ARG A 1 94 ? 21.143 27.192 3.586 1.00 37.06 94 ARG A CA 1
ATOM 727 C C . ARG A 1 94 ? 22.011 26.898 4.839 1.00 37.06 94 ARG A C 1
ATOM 729 O O . ARG A 1 94 ? 23.193 26.636 4.656 1.00 37.06 94 ARG A O 1
ATOM 736 N N . SER A 1 95 ? 21.505 26.858 6.078 1.00 41.00 95 SER A N 1
ATOM 737 C CA . SER A 1 95 ? 22.382 26.506 7.230 1.00 41.00 95 SER A CA 1
ATOM 738 C C . SER A 1 95 ? 21.747 25.739 8.410 1.00 41.00 95 SER A C 1
ATOM 740 O O . SER A 1 95 ? 22.255 25.812 9.526 1.00 41.00 95 SER A O 1
ATOM 742 N N . LEU A 1 96 ? 20.677 24.964 8.197 1.00 36.53 96 LEU A N 1
ATOM 743 C CA . LEU A 1 96 ? 20.076 24.077 9.225 1.00 36.53 96 LEU A CA 1
ATOM 744 C C . LEU A 1 96 ? 19.921 22.619 8.740 1.00 36.53 96 LEU A C 1
ATOM 746 O O . LEU A 1 96 ? 19.093 21.852 9.227 1.00 36.53 96 LEU A O 1
ATOM 750 N N . SER A 1 97 ? 20.737 22.242 7.762 1.00 39.16 97 SER A N 1
ATOM 751 C CA . SER A 1 97 ? 20.618 21.061 6.907 1.00 39.16 97 SER A CA 1
ATOM 752 C C . SER A 1 97 ? 21.133 19.742 7.507 1.00 39.16 97 SER A C 1
ATOM 754 O O . SER A 1 97 ? 21.752 18.978 6.776 1.00 39.16 97 SER A O 1
ATOM 756 N N . SER A 1 98 ? 20.948 19.432 8.799 1.00 42.97 98 SER A N 1
ATOM 757 C CA . SER A 1 98 ? 21.431 18.117 9.285 1.00 42.97 98 SER A CA 1
ATOM 758 C C . SER A 1 98 ? 20.592 17.329 10.283 1.00 42.97 98 SER A C 1
ATOM 760 O O . SER A 1 98 ? 20.725 16.113 10.275 1.00 42.97 98 SER A O 1
ATOM 762 N N . LEU A 1 99 ? 19.723 17.908 11.118 1.00 31.94 99 LEU A N 1
ATOM 763 C CA . LEU A 1 99 ? 19.088 17.093 12.181 1.00 31.94 99 LEU A CA 1
ATOM 764 C C . LEU A 1 99 ? 17.617 17.405 12.494 1.00 31.94 99 LEU A C 1
ATOM 766 O O . LEU A 1 99 ? 17.012 16.713 13.308 1.00 31.94 99 LEU A O 1
ATOM 770 N N . PHE A 1 100 ? 17.004 18.401 11.848 1.00 34.66 100 PHE A N 1
ATOM 771 C CA . PHE A 1 100 ? 15.610 18.782 12.129 1.00 34.66 100 PHE A CA 1
ATOM 772 C C . PHE A 1 100 ? 14.664 18.767 10.916 1.00 34.66 100 PHE A C 1
ATOM 774 O O . PHE A 1 100 ? 13.461 18.896 11.120 1.00 34.66 100 PHE A O 1
ATOM 781 N N . ASP A 1 101 ? 15.158 18.506 9.698 1.00 38.94 101 ASP A N 1
ATOM 782 C CA . ASP A 1 101 ? 14.327 18.417 8.477 1.00 38.94 101 ASP A CA 1
ATOM 783 C C . ASP A 1 101 ? 13.866 16.977 8.141 1.00 38.94 101 ASP A C 1
ATOM 785 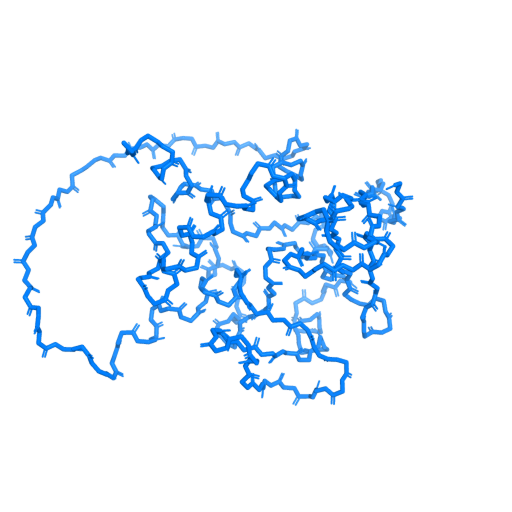O O . ASP A 1 101 ? 12.880 16.768 7.441 1.00 38.94 101 ASP A O 1
ATOM 789 N N . LEU A 1 102 ? 14.487 15.956 8.750 1.00 41.88 102 LEU A N 1
ATOM 790 C CA . LEU A 1 102 ? 14.092 14.542 8.605 1.00 41.88 102 LEU A CA 1
ATOM 791 C C . LEU A 1 102 ? 12.721 14.200 9.210 1.00 41.88 102 LEU A C 1
ATOM 793 O O . LEU A 1 102 ? 12.143 13.173 8.876 1.00 41.88 102 LEU A O 1
ATOM 797 N N . ARG A 1 103 ? 12.151 15.077 10.045 1.00 38.62 103 ARG A N 1
ATOM 798 C CA . ARG A 1 103 ? 10.819 14.876 10.645 1.00 38.62 103 ARG A CA 1
ATOM 799 C C . ARG A 1 103 ? 9.653 15.422 9.817 1.00 38.62 103 ARG A C 1
ATOM 801 O O . ARG A 1 103 ? 8.512 15.101 10.123 1.00 38.62 103 ARG A O 1
ATOM 808 N N . ARG A 1 104 ? 9.903 16.222 8.771 1.00 40.78 104 ARG A N 1
ATOM 809 C CA . ARG A 1 104 ? 8.873 16.557 7.759 1.00 40.78 104 ARG A CA 1
ATOM 810 C C . ARG A 1 104 ? 8.903 15.614 6.557 1.00 40.78 104 ARG A C 1
ATOM 812 O O . ARG A 1 104 ? 7.935 15.594 5.803 1.00 40.78 104 ARG A O 1
ATOM 819 N N . LEU A 1 105 ? 9.964 14.813 6.426 1.00 53.12 105 LEU A N 1
ATOM 820 C CA . LEU A 1 105 ? 10.068 13.730 5.448 1.00 53.12 105 LEU A CA 1
ATOM 821 C C . LEU A 1 105 ? 9.202 12.519 5.823 1.00 53.12 105 LEU A C 1
ATOM 823 O O . LEU A 1 105 ? 8.611 11.930 4.926 1.00 53.12 105 LEU A O 1
ATOM 827 N N . GLY A 1 106 ? 9.090 12.200 7.120 1.00 75.25 106 GLY A N 1
ATOM 828 C CA . GLY A 1 106 ? 8.573 10.932 7.664 1.00 75.25 106 GLY A CA 1
ATOM 829 C C . GLY A 1 106 ? 7.282 10.426 7.027 1.00 75.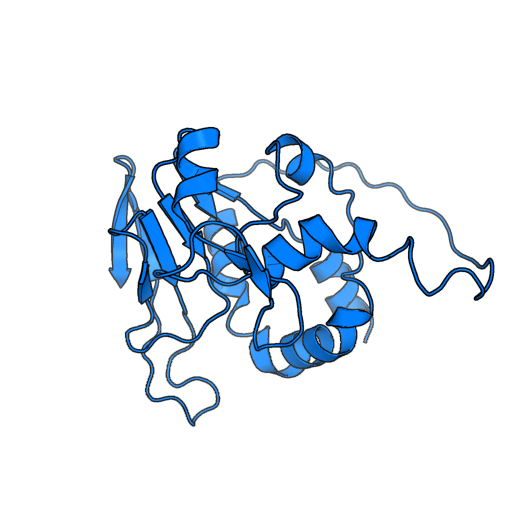25 106 GLY A C 1
ATOM 830 O O . GLY A 1 106 ? 7.318 9.553 6.166 1.00 75.25 106 GLY A O 1
ATOM 831 N N . LEU A 1 107 ? 6.135 11.015 7.373 1.00 84.75 107 LEU A N 1
ATOM 832 C CA . LEU A 1 107 ? 4.843 10.458 6.958 1.00 84.75 107 LEU A CA 1
ATOM 833 C C . LEU A 1 107 ? 4.665 10.334 5.433 1.00 84.75 107 LEU A C 1
ATOM 835 O O . LEU A 1 107 ? 4.254 9.282 4.950 1.00 84.75 107 LEU A O 1
ATOM 839 N N . LEU A 1 108 ? 4.937 11.395 4.664 1.00 83.81 108 LEU A N 1
ATOM 840 C CA . LEU A 1 108 ? 4.709 11.364 3.214 1.00 83.81 108 LEU A CA 1
ATOM 841 C C . LEU A 1 108 ? 5.700 10.436 2.503 1.00 83.81 108 LEU A C 1
ATOM 843 O O . LEU A 1 108 ? 5.292 9.694 1.613 1.00 83.81 108 LEU A O 1
ATOM 847 N N . CYS A 1 109 ? 6.977 10.471 2.892 1.00 83.75 109 CYS A N 1
ATOM 848 C CA . CYS A 1 109 ? 7.989 9.586 2.322 1.00 83.75 109 CYS A CA 1
ATOM 849 C C . CYS A 1 109 ? 7.611 8.125 2.576 1.00 83.75 109 CYS A C 1
ATOM 851 O O . CYS A 1 109 ? 7.562 7.331 1.643 1.00 83.75 109 CYS A O 1
ATOM 853 N N . ASP A 1 110 ? 7.227 7.786 3.802 1.00 87.94 110 ASP A N 1
ATOM 854 C CA . ASP A 1 110 ? 6.900 6.412 4.168 1.00 87.94 110 ASP A CA 1
ATOM 855 C C . ASP A 1 110 ? 5.627 5.890 3.491 1.00 87.94 110 ASP A C 1
ATOM 857 O O . ASP A 1 110 ? 5.581 4.741 3.043 1.00 87.94 110 ASP A O 1
ATOM 861 N N . LEU A 1 111 ? 4.608 6.738 3.319 1.00 88.94 111 LEU A N 1
ATOM 862 C CA . LEU A 1 111 ? 3.411 6.382 2.549 1.00 88.94 111 LEU A CA 1
ATOM 863 C C . LEU A 1 111 ? 3.720 6.064 1.075 1.00 88.94 111 LEU A C 1
ATOM 865 O O . LEU A 1 111 ? 2.932 5.368 0.433 1.00 88.94 111 LEU A O 1
ATOM 869 N N . LEU A 1 112 ? 4.839 6.557 0.535 1.00 86.19 112 LEU A N 1
ATOM 870 C CA . LEU A 1 112 ? 5.250 6.361 -0.858 1.00 86.19 112 LEU A CA 1
ATOM 871 C C . LEU A 1 112 ? 6.344 5.296 -1.038 1.00 86.19 112 LEU A C 1
ATOM 873 O O . LEU A 1 112 ? 6.351 4.647 -2.081 1.00 86.19 112 LEU A O 1
ATOM 877 N N . TRP A 1 113 ? 7.209 5.089 -0.040 1.00 86.38 113 TRP A N 1
ATOM 878 C CA . TRP A 1 113 ? 8.471 4.344 -0.187 1.00 86.38 113 TRP A CA 1
ATOM 879 C C . TRP A 1 113 ? 8.716 3.248 0.859 1.00 86.38 113 TRP A C 1
ATOM 881 O O . TRP A 1 113 ? 9.722 2.548 0.770 1.00 86.38 113 TRP A O 1
ATOM 891 N N . SER A 1 114 ? 7.852 3.088 1.865 1.00 90.94 114 SER A N 1
ATOM 892 C CA . SER A 1 114 ? 8.024 1.994 2.830 1.00 90.94 114 SER A CA 1
ATOM 893 C C . SER A 1 114 ? 7.603 0.647 2.243 1.00 90.94 114 SER A C 1
ATOM 895 O O . SER A 1 114 ? 6.675 0.577 1.429 1.00 90.94 114 SER A O 1
ATOM 897 N N . ASP A 1 115 ? 8.235 -0.435 2.702 1.00 92.44 115 ASP A N 1
ATOM 898 C CA . ASP A 1 115 ? 7.968 -1.800 2.232 1.00 92.44 115 ASP A CA 1
ATOM 899 C C . ASP A 1 115 ? 7.572 -2.762 3.363 1.00 92.44 115 ASP A C 1
ATOM 901 O O . ASP A 1 115 ? 8.098 -2.678 4.475 1.00 92.44 115 ASP A O 1
ATOM 905 N N . PRO A 1 116 ? 6.658 -3.713 3.110 1.00 93.31 116 PRO A N 1
ATOM 906 C CA . PRO A 1 116 ? 6.307 -4.721 4.100 1.00 93.31 116 PRO A CA 1
ATOM 907 C C . PRO A 1 116 ? 7.416 -5.768 4.263 1.00 93.31 116 PRO A C 1
ATOM 909 O O . PRO A 1 116 ? 8.100 -6.132 3.303 1.00 93.31 116 PRO A O 1
ATOM 912 N N . ASP A 1 117 ? 7.529 -6.317 5.469 1.00 89.75 117 ASP A N 1
ATOM 913 C CA . ASP A 1 117 ? 8.384 -7.461 5.787 1.00 89.75 117 ASP A CA 1
ATOM 914 C C . ASP A 1 117 ? 7.589 -8.470 6.640 1.00 89.75 117 ASP A C 1
ATOM 916 O O . ASP A 1 117 ? 6.983 -8.105 7.650 1.00 89.75 117 ASP A O 1
ATOM 920 N N . ASN A 1 118 ? 7.544 -9.734 6.198 1.00 84.44 118 ASN A N 1
ATOM 921 C CA . ASN A 1 118 ? 6.775 -10.800 6.853 1.00 84.44 118 ASN A CA 1
ATOM 922 C C . ASN A 1 118 ? 7.413 -11.276 8.166 1.00 84.44 118 ASN A C 1
ATOM 924 O O . ASN A 1 118 ? 6.699 -11.754 9.046 1.00 84.44 118 ASN A O 1
ATOM 928 N N . ASP A 1 119 ? 8.732 -11.149 8.303 1.00 86.31 119 ASP A N 1
ATOM 929 C CA . ASP A 1 119 ? 9.479 -11.648 9.460 1.00 86.31 119 ASP A CA 1
ATOM 930 C C . ASP A 1 119 ? 9.717 -10.545 10.507 1.00 86.31 119 ASP A C 1
ATOM 932 O O . ASP A 1 119 ? 10.144 -10.808 11.638 1.00 86.31 119 ASP A O 1
ATOM 936 N N . LEU A 1 120 ? 9.409 -9.294 10.155 1.00 85.12 120 LEU A N 1
ATOM 937 C CA . LEU A 1 120 ? 9.626 -8.129 10.997 1.00 85.12 120 LEU A CA 1
ATOM 938 C C . LEU A 1 120 ? 8.447 -7.862 11.940 1.00 85.12 120 LEU A C 1
ATOM 940 O O . LEU A 1 120 ? 7.289 -7.738 11.543 1.00 85.12 120 LEU A O 1
ATOM 944 N N . LYS A 1 121 ? 8.771 -7.631 13.214 1.00 85.25 121 LYS A N 1
ATOM 945 C CA . LYS A 1 121 ? 7.862 -7.007 14.183 1.00 85.25 121 LYS A CA 1
ATOM 946 C C . LYS A 1 121 ? 8.351 -5.594 14.474 1.00 85.25 121 LYS A C 1
ATOM 948 O O . LYS A 1 121 ? 9.389 -5.434 15.108 1.00 85.25 121 LYS A O 1
ATOM 953 N N . GLY A 1 122 ? 7.602 -4.579 14.047 1.00 88.19 122 GLY A N 1
ATOM 954 C CA . GLY A 1 122 ? 8.013 -3.181 14.203 1.00 88.19 122 GLY A CA 1
ATOM 955 C C . GLY A 1 122 ? 8.514 -2.576 12.902 1.00 88.19 122 GLY A C 1
ATOM 956 O O . GLY A 1 122 ? 7.893 -2.759 11.857 1.00 88.19 122 GLY A O 1
ATOM 957 N N . TRP A 1 123 ? 9.620 -1.847 13.012 1.00 89.81 123 TRP A N 1
ATOM 958 C CA . TRP A 1 123 ? 10.228 -1.063 11.944 1.00 89.81 123 TRP A CA 1
ATOM 959 C C . TRP A 1 123 ? 11.701 -1.429 11.803 1.00 89.81 123 TRP A C 1
ATOM 961 O O . TRP A 1 123 ? 12.372 -1.685 12.806 1.00 89.81 123 TRP A O 1
ATOM 971 N N . SER A 1 124 ? 12.213 -1.412 10.579 1.00 88.75 124 SER A N 1
ATOM 972 C CA . SER A 1 124 ? 13.645 -1.524 10.297 1.00 88.75 124 SER A CA 1
ATOM 973 C C . SER A 1 124 ? 14.026 -0.630 9.126 1.00 88.75 124 SER A C 1
ATOM 975 O O . SER A 1 124 ? 13.161 -0.154 8.398 1.00 88.75 124 SER A O 1
ATOM 977 N N . GLU A 1 125 ? 15.320 -0.437 8.903 1.00 83.19 125 GLU A N 1
ATOM 978 C CA . GLU A 1 125 ? 15.811 0.265 7.715 1.00 83.19 125 GLU A CA 1
ATOM 979 C C . GLU A 1 125 ? 15.409 -0.474 6.424 1.00 83.19 125 GLU A C 1
ATOM 981 O O . GLU A 1 125 ? 15.231 -1.704 6.422 1.00 83.19 125 GLU A O 1
ATOM 986 N N . ASN A 1 126 ? 15.214 0.295 5.348 1.00 77.75 126 ASN A N 1
ATOM 987 C CA . ASN A 1 126 ? 14.941 -0.230 4.013 1.00 77.75 126 ASN A CA 1
ATOM 988 C C . ASN A 1 126 ? 16.248 -0.413 3.228 1.00 77.75 126 ASN A C 1
ATOM 990 O O . ASN A 1 126 ? 17.098 0.478 3.204 1.00 77.75 126 ASN A O 1
ATOM 994 N N . ASP A 1 127 ? 16.375 -1.545 2.537 1.00 75.50 127 ASP A N 1
ATOM 995 C CA . ASP A 1 127 ? 17.535 -1.885 1.707 1.00 75.50 127 ASP A CA 1
ATOM 996 C C . ASP A 1 127 ? 17.714 -0.902 0.535 1.00 75.50 127 ASP A C 1
ATOM 998 O O . ASP A 1 127 ? 18.828 -0.704 0.051 1.00 75.50 127 ASP A O 1
ATOM 1002 N N . ALA A 1 128 ? 16.631 -0.242 0.106 1.00 67.81 128 ALA A N 1
ATOM 1003 C CA . ALA A 1 128 ? 16.656 0.815 -0.907 1.00 67.81 128 ALA A CA 1
ATOM 1004 C C . ALA A 1 128 ? 17.330 2.119 -0.427 1.00 67.81 128 ALA A C 1
ATOM 1006 O O . ALA A 1 128 ? 17.534 3.037 -1.221 1.00 67.81 128 ALA A O 1
ATOM 1007 N N . GLY A 1 129 ? 17.654 2.232 0.867 1.00 70.38 129 GLY A N 1
ATOM 1008 C CA . GLY A 1 129 ? 18.247 3.433 1.462 1.00 70.38 129 GLY A CA 1
ATOM 1009 C C . GLY A 1 129 ? 17.272 4.604 1.629 1.00 70.38 129 GLY A C 1
ATOM 1010 O O . GLY A 1 129 ? 17.694 5.695 2.010 1.00 70.38 129 GLY A O 1
ATOM 1011 N N . ILE A 1 130 ? 15.979 4.388 1.363 1.00 72.19 130 ILE A N 1
ATOM 1012 C CA . ILE A 1 130 ? 14.898 5.362 1.536 1.00 72.19 130 ILE A CA 1
ATOM 1013 C C . ILE A 1 130 ? 13.741 4.743 2.330 1.00 72.19 130 ILE A C 1
ATOM 1015 O O . ILE A 1 130 ? 13.339 3.611 2.074 1.00 72.19 130 ILE A O 1
ATOM 1019 N N . SER A 1 131 ? 13.193 5.504 3.285 1.00 84.19 131 SER A N 1
ATOM 1020 C CA . SER A 1 131 ? 12.121 5.060 4.190 1.00 84.19 131 SER A CA 1
ATOM 1021 C C . SER A 1 131 ? 12.496 3.805 5.012 1.00 84.19 131 SER A C 1
ATOM 1023 O O . SER A 1 131 ? 13.666 3.582 5.333 1.00 84.19 131 SER A O 1
ATOM 1025 N N . LEU A 1 132 ? 11.498 3.030 5.438 1.00 87.75 132 LEU A N 1
ATOM 1026 C CA . LEU A 1 132 ? 11.577 1.935 6.396 1.00 87.75 132 LEU A CA 1
ATOM 1027 C C . LEU A 1 132 ? 10.867 0.691 5.859 1.00 87.75 132 LEU A C 1
ATOM 1029 O O . LEU A 1 132 ? 9.968 0.769 5.021 1.00 87.75 132 LEU A O 1
ATOM 1033 N N . ARG A 1 133 ? 11.224 -0.464 6.416 1.00 91.19 133 ARG A N 1
ATOM 1034 C CA . ARG A 1 133 ? 10.408 -1.676 6.339 1.00 91.19 133 ARG A CA 1
ATOM 1035 C C . ARG A 1 133 ? 9.515 -1.793 7.564 1.00 91.19 133 ARG A C 1
ATOM 1037 O O . ARG A 1 133 ? 9.886 -1.320 8.643 1.00 91.19 133 ARG A O 1
ATOM 1044 N N . PHE A 1 134 ? 8.353 -2.421 7.410 1.00 91.88 134 PHE A N 1
ATOM 1045 C CA . PHE A 1 134 ? 7.360 -2.528 8.480 1.00 91.88 134 PHE A CA 1
ATOM 1046 C C . PHE A 1 134 ? 6.706 -3.906 8.589 1.00 91.88 134 PHE A C 1
ATOM 1048 O O . PHE A 1 134 ? 6.435 -4.575 7.593 1.00 91.88 134 PHE A O 1
ATOM 1055 N N . GLY A 1 135 ? 6.378 -4.285 9.825 1.00 89.88 135 GLY A N 1
ATOM 1056 C CA . GLY A 1 135 ? 5.482 -5.404 10.114 1.00 89.88 135 GLY A CA 1
ATOM 1057 C C . GLY A 1 135 ? 4.009 -4.995 9.984 1.00 89.88 135 GLY A C 1
ATOM 1058 O O . GLY A 1 135 ? 3.581 -3.979 10.537 1.00 89.88 135 GLY A O 1
ATOM 1059 N N . VAL A 1 136 ? 3.209 -5.800 9.284 1.00 83.06 136 VAL A N 1
ATOM 1060 C CA . VAL A 1 136 ? 1.811 -5.477 8.916 1.00 83.06 136 VAL A CA 1
ATOM 1061 C C . VAL A 1 136 ? 0.865 -5.380 10.124 1.00 83.06 136 VAL A C 1
ATOM 1063 O O . VAL A 1 136 ? -0.094 -4.604 10.115 1.00 83.06 136 VAL A O 1
ATOM 1066 N N . ASP A 1 137 ? 1.129 -6.139 11.190 1.00 78.38 137 ASP A N 1
ATOM 1067 C CA . ASP A 1 137 ? 0.182 -6.322 12.298 1.00 78.38 137 ASP A CA 1
ATOM 1068 C C . ASP A 1 137 ? -0.088 -5.065 13.138 1.00 78.38 137 ASP A C 1
ATOM 1070 O O . ASP A 1 137 ? -1.129 -4.979 13.796 1.00 78.38 137 ASP A O 1
ATOM 1074 N N . ILE A 1 138 ? 0.821 -4.088 13.132 1.00 73.25 138 ILE A N 1
ATOM 1075 C CA . ILE A 1 138 ? 0.755 -2.922 14.026 1.00 73.25 138 ILE A CA 1
ATOM 1076 C C . ILE A 1 138 ? -0.432 -2.019 13.670 1.00 73.25 138 ILE A C 1
ATOM 1078 O O . ILE A 1 138 ? -1.206 -1.622 14.542 1.00 73.25 138 ILE A O 1
ATOM 1082 N N . PHE A 1 139 ? -0.615 -1.726 12.384 1.00 79.62 139 PHE A N 1
ATOM 1083 C CA . PHE A 1 139 ? -1.545 -0.689 11.937 1.00 79.62 139 PHE A CA 1
ATOM 1084 C C . PHE A 1 139 ? -2.992 -1.162 11.842 1.00 79.62 139 PHE A C 1
ATOM 1086 O O . PHE A 1 139 ? -3.909 -0.488 12.315 1.00 79.62 139 PHE A O 1
ATOM 1093 N N . LEU A 1 140 ? -3.216 -2.343 11.267 1.00 80.81 140 LEU A N 1
ATOM 1094 C CA . LEU A 1 140 ? -4.569 -2.859 11.056 1.00 80.81 140 LEU A CA 1
ATOM 1095 C C 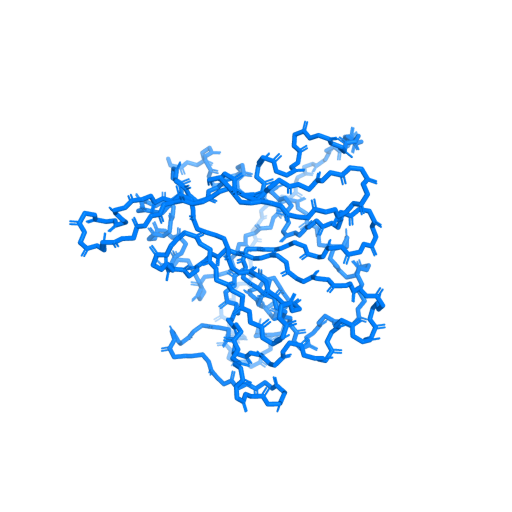. LEU A 1 140 ? -5.320 -3.056 12.376 1.00 80.81 140 LEU A C 1
ATOM 1097 O O . LEU A 1 140 ? -6.508 -2.747 12.470 1.00 80.81 140 LEU A O 1
ATOM 1101 N N . ASN A 1 141 ? -4.610 -3.502 13.416 1.00 78.31 141 ASN A N 1
ATOM 1102 C CA . ASN A 1 141 ? -5.175 -3.665 14.752 1.00 78.31 141 ASN A CA 1
ATOM 1103 C C . ASN A 1 141 ? -5.536 -2.313 15.387 1.00 78.31 141 ASN A C 1
ATOM 1105 O O . ASN A 1 141 ? -6.611 -2.180 15.972 1.00 78.31 141 ASN A O 1
ATOM 1109 N N . GLN A 1 142 ? -4.674 -1.303 15.236 1.00 83.94 142 GLN A N 1
ATOM 1110 C CA . GLN A 1 142 ? -4.903 0.043 15.767 1.00 83.94 142 GLN A CA 1
ATOM 1111 C C . GLN A 1 142 ? -6.107 0.731 15.106 1.00 83.94 142 GLN A C 1
ATOM 1113 O O . GLN A 1 142 ? -6.921 1.346 15.796 1.00 83.94 142 GLN A O 1
ATOM 1118 N N . HIS A 1 143 ? -6.255 0.596 13.785 1.00 84.69 143 HIS A N 1
ATOM 1119 C CA . HIS A 1 143 ? -7.281 1.302 13.008 1.00 84.69 143 HIS A CA 1
ATOM 1120 C C . HIS A 1 143 ? -8.518 0.457 12.662 1.00 84.69 143 HIS A C 1
ATOM 1122 O O . HIS A 1 143 ? -9.424 0.955 11.996 1.00 84.69 143 HIS A O 1
ATOM 1128 N N . LYS A 1 144 ? -8.601 -0.793 13.148 1.00 88.62 144 LYS A N 1
ATOM 1129 C CA . LYS A 1 144 ? -9.715 -1.739 12.902 1.00 88.62 144 LYS A CA 1
ATOM 1130 C C . LYS A 1 144 ? -10.006 -1.972 11.411 1.00 88.62 144 LYS A C 1
ATOM 1132 O O . LYS A 1 144 ? -11.166 -2.118 11.005 1.00 88.62 144 LYS A O 1
ATOM 1137 N N . MET A 1 145 ? -8.942 -1.990 10.618 1.00 90.88 145 MET A N 1
ATOM 1138 C CA . MET A 1 145 ? -8.973 -2.252 9.182 1.00 90.88 145 MET A CA 1
ATOM 1139 C C . MET A 1 145 ? -8.701 -3.728 8.905 1.00 90.88 145 MET A C 1
ATOM 1141 O O . MET A 1 145 ? -8.061 -4.417 9.703 1.00 90.88 145 MET A O 1
ATOM 1145 N N . ASP A 1 146 ? -9.176 -4.193 7.756 1.00 91.88 146 ASP A N 1
ATOM 1146 C CA . ASP A 1 146 ? -9.146 -5.608 7.394 1.00 91.88 146 ASP A CA 1
ATOM 1147 C C . ASP A 1 146 ? -7.992 -5.912 6.418 1.00 91.88 146 ASP A C 1
ATOM 1149 O O . ASP A 1 146 ? -7.425 -7.003 6.472 1.00 91.88 146 ASP A O 1
ATOM 1153 N N . LEU A 1 147 ? -7.608 -4.950 5.564 1.00 94.38 147 LEU A N 1
ATOM 1154 C CA . LEU A 1 147 ? -6.601 -5.137 4.512 1.00 94.38 147 LEU A CA 1
ATOM 1155 C C . LEU A 1 147 ? -5.804 -3.851 4.227 1.00 94.38 147 LEU A C 1
ATOM 1157 O O . LEU A 1 147 ? -6.375 -2.761 4.167 1.00 94.38 147 LEU A O 1
ATOM 1161 N N . ILE A 1 148 ? -4.499 -3.988 3.979 1.00 94.75 148 ILE A N 1
ATOM 1162 C CA . ILE A 1 148 ? -3.677 -2.975 3.296 1.00 94.75 148 ILE A CA 1
ATOM 1163 C C . ILE A 1 148 ? -3.525 -3.382 1.826 1.00 94.75 148 ILE A C 1
ATOM 1165 O O . ILE A 1 148 ? -3.113 -4.501 1.541 1.00 94.75 148 ILE A O 1
ATOM 1169 N N . CYS A 1 149 ? -3.824 -2.486 0.892 1.00 95.88 149 CYS A N 1
ATOM 1170 C CA . CYS A 1 149 ? -3.567 -2.665 -0.535 1.00 95.88 149 CYS A CA 1
ATOM 1171 C C . CYS A 1 149 ? -2.510 -1.659 -0.994 1.00 95.88 149 CYS A C 1
ATOM 1173 O O . CYS A 1 149 ? -2.722 -0.452 -0.887 1.00 95.88 149 CYS A O 1
ATOM 1175 N N . ARG A 1 150 ? -1.381 -2.132 -1.521 1.00 95.12 150 ARG A N 1
ATOM 1176 C CA . ARG A 1 150 ? -0.272 -1.266 -1.946 1.00 95.12 150 ARG A CA 1
ATOM 1177 C C . ARG A 1 150 ? 0.328 -1.663 -3.291 1.00 95.12 150 ARG A C 1
ATOM 1179 O O . ARG A 1 150 ? -0.080 -2.676 -3.851 1.00 95.12 150 ARG A O 1
ATOM 1186 N N . ALA A 1 151 ? 1.274 -0.877 -3.808 1.00 91.94 151 ALA A N 1
ATOM 1187 C CA . ALA A 1 151 ? 1.929 -1.112 -5.101 1.00 91.94 151 ALA A CA 1
ATOM 1188 C C . ALA A 1 151 ? 3.463 -1.180 -4.976 1.00 91.94 151 ALA A C 1
ATOM 1190 O O . ALA A 1 151 ? 3.957 -2.022 -4.236 1.00 91.94 151 ALA A O 1
ATOM 1191 N N . HIS A 1 152 ? 4.214 -0.346 -5.704 1.00 87.75 152 HIS A N 1
ATOM 1192 C CA . HIS A 1 152 ? 5.651 -0.042 -5.561 1.00 87.75 152 HIS A CA 1
ATOM 1193 C C . HIS A 1 152 ? 6.690 -1.176 -5.730 1.00 87.75 152 HIS A C 1
ATOM 1195 O O . HIS A 1 152 ? 7.805 -0.902 -6.164 1.00 87.75 152 HIS A O 1
ATOM 1201 N N . LYS A 1 153 ? 6.365 -2.445 -5.458 1.00 88.56 153 LYS A N 1
ATOM 1202 C CA . LYS A 1 153 ? 7.281 -3.586 -5.610 1.00 88.56 153 LYS A CA 1
ATOM 1203 C C . LYS A 1 153 ? 6.789 -4.518 -6.711 1.00 88.56 153 LYS A C 1
ATOM 1205 O O . LYS A 1 153 ? 5.641 -4.957 -6.682 1.00 88.56 153 LYS A O 1
ATOM 1210 N N . VAL A 1 154 ? 7.671 -4.834 -7.661 1.00 89.00 154 VAL A N 1
ATOM 1211 C CA . VAL A 1 154 ? 7.403 -5.813 -8.725 1.00 89.00 154 VAL A CA 1
ATOM 1212 C C . VAL A 1 154 ? 7.219 -7.191 -8.093 1.00 89.00 154 VAL A C 1
ATOM 1214 O O . VAL A 1 154 ? 8.070 -7.643 -7.326 1.00 89.00 154 VAL A O 1
ATOM 1217 N N . VAL A 1 155 ? 6.126 -7.867 -8.439 1.00 91.62 155 VAL A N 1
ATOM 1218 C CA . VAL A 1 155 ? 5.788 -9.208 -7.946 1.00 91.62 155 VAL A CA 1
ATOM 1219 C C . VAL A 1 155 ? 5.432 -10.113 -9.116 1.00 91.62 155 VAL A C 1
ATOM 1221 O O . VAL A 1 155 ? 4.835 -9.665 -10.094 1.00 91.62 155 VAL A O 1
ATOM 1224 N N . LYS A 1 156 ? 5.824 -11.388 -9.034 1.00 92.69 156 LYS A N 1
ATOM 1225 C CA . LYS A 1 156 ? 5.828 -12.309 -10.180 1.00 92.69 156 LYS A CA 1
ATOM 1226 C C . LYS A 1 156 ? 4.463 -12.444 -10.862 1.00 92.69 156 LYS A C 1
ATOM 1228 O O . LYS A 1 156 ? 4.382 -12.327 -12.076 1.00 92.69 156 LYS A O 1
ATOM 1233 N N . GLU A 1 157 ? 3.397 -12.644 -10.096 1.00 95.38 157 GLU A N 1
ATOM 1234 C CA . GLU A 1 157 ? 2.044 -12.858 -10.634 1.00 95.38 157 GLU A CA 1
ATOM 1235 C C . GLU A 1 157 ? 1.240 -11.548 -10.744 1.00 95.38 157 GLU A C 1
ATOM 1237 O O . GLU A 1 157 ? 0.018 -11.567 -10.861 1.00 95.38 157 GLU A O 1
ATOM 1242 N N . GLY A 1 158 ? 1.897 -10.387 -10.642 1.00 92.06 158 GLY A N 1
ATOM 1243 C CA . GLY A 1 158 ? 1.233 -9.082 -10.604 1.00 92.06 158 GLY A CA 1
ATOM 1244 C C . GLY A 1 158 ? 0.514 -8.779 -9.284 1.00 92.06 158 GLY A C 1
ATOM 1245 O O . GLY A 1 158 ? 0.189 -7.628 -9.024 1.00 92.06 158 GLY A O 1
ATOM 1246 N N . TYR A 1 159 ? 0.313 -9.758 -8.400 1.00 95.19 159 TYR A N 1
ATOM 1247 C CA . TYR A 1 159 ? -0.094 -9.523 -7.016 1.00 95.19 159 TYR A CA 1
ATOM 1248 C C . TYR A 1 159 ? 0.576 -10.504 -6.046 1.00 95.19 159 TYR A C 1
ATOM 1250 O O . TYR A 1 159 ? 0.942 -11.618 -6.422 1.00 95.19 159 TYR A O 1
ATOM 1258 N N . GLU A 1 160 ? 0.729 -10.103 -4.785 1.00 95.19 160 GLU A N 1
ATOM 1259 C CA . GLU A 1 160 ? 1.300 -10.943 -3.727 1.00 95.19 160 GLU A CA 1
ATOM 1260 C C . GLU A 1 160 ? 0.707 -10.585 -2.361 1.00 95.19 160 GLU A C 1
ATOM 1262 O O . GLU A 1 160 ? 0.589 -9.410 -2.013 1.00 95.19 160 GLU A O 1
ATOM 1267 N N . PHE A 1 161 ? 0.329 -11.601 -1.582 1.00 95.06 161 PHE A N 1
ATOM 1268 C CA . PHE A 1 161 ? -0.181 -11.426 -0.223 1.00 95.06 161 PHE A CA 1
ATOM 1269 C C . PHE A 1 161 ? 0.936 -11.527 0.821 1.00 95.06 161 PHE A C 1
ATOM 1271 O O . PHE A 1 161 ? 1.825 -12.366 0.719 1.00 95.06 161 PHE A O 1
ATOM 1278 N N . PHE A 1 162 ? 0.805 -10.732 1.878 1.00 92.50 162 PHE A N 1
ATOM 1279 C CA . PHE A 1 162 ? 1.695 -10.669 3.035 1.00 92.50 162 PHE A CA 1
ATOM 1280 C C . PHE A 1 162 ? 0.883 -10.809 4.327 1.00 92.50 162 PHE A C 1
ATOM 1282 O O . PHE A 1 162 ? -0.327 -10.541 4.334 1.00 92.50 162 PHE A O 1
ATOM 1289 N N . ALA A 1 163 ? 1.555 -11.220 5.408 1.00 90.25 163 ALA A N 1
ATOM 1290 C CA . ALA A 1 163 ? 1.004 -11.331 6.762 1.00 90.25 163 ALA A CA 1
ATOM 1291 C C . ALA A 1 163 ? -0.397 -11.970 6.805 1.00 90.25 163 ALA A C 1
ATOM 1293 O O . ALA A 1 163 ? -1.384 -11.300 7.094 1.00 90.25 163 ALA A O 1
ATOM 1294 N N . ASP A 1 164 ? -0.502 -13.250 6.436 1.00 90.75 164 ASP A N 1
ATOM 1295 C CA . ASP A 1 164 ? -1.768 -14.001 6.423 1.00 90.75 164 ASP A CA 1
ATOM 1296 C C . ASP A 1 164 ? -2.902 -13.311 5.640 1.00 90.75 164 ASP A C 1
ATOM 1298 O O . ASP A 1 164 ? -4.068 -13.319 6.037 1.00 90.75 164 ASP A O 1
ATOM 1302 N N . ARG A 1 165 ? -2.554 -12.730 4.481 1.00 93.75 165 ARG A N 1
ATOM 1303 C CA . ARG A 1 165 ? -3.464 -12.009 3.566 1.00 93.75 165 ARG A CA 1
ATOM 1304 C C . ARG A 1 165 ? -4.026 -10.705 4.137 1.00 93.75 165 ARG A C 1
ATOM 1306 O O . ARG A 1 165 ? -5.049 -10.220 3.658 1.00 93.75 165 ARG A O 1
ATOM 1313 N N . ARG A 1 166 ? -3.347 -10.118 5.123 1.00 93.56 166 ARG A N 1
ATOM 1314 C CA . ARG A 1 166 ? -3.685 -8.807 5.694 1.00 93.56 166 ARG A CA 1
ATOM 1315 C C . ARG A 1 166 ? -3.065 -7.636 4.933 1.00 93.56 166 ARG A C 1
ATOM 1317 O O . ARG A 1 166 ? -3.499 -6.499 5.105 1.00 93.56 166 ARG A O 1
ATOM 1324 N N . LEU A 1 167 ? -2.090 -7.895 4.066 1.00 95.81 167 LEU A N 1
ATOM 1325 C CA . LEU A 1 167 ? -1.595 -6.932 3.087 1.00 95.81 167 LEU A CA 1
ATOM 1326 C C . LEU A 1 167 ? -1.514 -7.589 1.709 1.00 95.81 167 LEU A C 1
ATOM 1328 O O . LEU A 1 167 ? -1.178 -8.767 1.602 1.00 95.81 167 LEU A O 1
ATOM 1332 N N . VAL A 1 168 ? -1.817 -6.830 0.661 1.00 96.06 168 VAL A N 1
ATOM 1333 C CA . VAL A 1 168 ? -1.598 -7.226 -0.730 1.00 96.06 168 VAL A CA 1
ATOM 1334 C C . VAL A 1 168 ? -0.797 -6.160 -1.467 1.00 96.06 168 VAL A C 1
ATOM 1336 O O . VAL A 1 168 ? -1.115 -4.972 -1.404 1.00 96.06 168 VAL A O 1
ATOM 1339 N N . THR A 1 169 ? 0.238 -6.598 -2.172 1.00 95.56 169 THR A N 1
ATOM 1340 C CA . THR A 1 169 ? 0.936 -5.809 -3.187 1.00 95.56 169 THR A CA 1
ATOM 1341 C C . THR A 1 169 ? 0.295 -6.102 -4.536 1.00 95.56 169 THR A C 1
ATOM 1343 O O . THR A 1 169 ? 0.114 -7.269 -4.870 1.00 95.56 169 THR A O 1
ATOM 1346 N N . VAL A 1 170 ? -0.041 -5.068 -5.305 1.00 94.50 170 VAL A N 1
ATOM 1347 C CA . VAL A 1 170 ? -0.570 -5.158 -6.672 1.00 94.50 170 VAL A CA 1
ATOM 1348 C C . VAL A 1 170 ? 0.332 -4.354 -7.602 1.00 94.50 170 VAL A C 1
ATOM 1350 O O . VAL A 1 170 ? 0.605 -3.180 -7.365 1.00 94.50 170 VAL A O 1
ATOM 1353 N N . PHE A 1 171 ? 0.780 -4.989 -8.674 1.00 92.56 171 PHE A N 1
ATOM 1354 C CA . PHE A 1 171 ? 1.662 -4.439 -9.685 1.00 92.56 171 PHE A CA 1
ATOM 1355 C C . PHE A 1 171 ? 1.045 -4.666 -11.065 1.00 92.56 171 PHE A C 1
ATOM 1357 O O . PHE A 1 171 ? 0.777 -5.800 -11.456 1.00 92.56 171 PHE A O 1
ATOM 1364 N N . SER A 1 172 ? 0.793 -3.591 -11.810 1.00 91.12 172 SER A N 1
ATOM 1365 C CA . SER A 1 172 ? -0.020 -3.653 -13.036 1.00 91.12 172 SER A CA 1
ATOM 1366 C C . SER A 1 172 ? 0.787 -3.565 -14.335 1.00 91.12 172 SER A C 1
ATOM 1368 O O . SER A 1 172 ? 0.196 -3.611 -15.410 1.00 91.12 172 SER A O 1
ATOM 1370 N N . ALA A 1 173 ? 2.117 -3.457 -14.260 1.00 87.94 173 ALA A N 1
ATOM 1371 C CA . ALA A 1 173 ? 2.993 -3.398 -15.427 1.00 87.94 173 ALA A CA 1
ATOM 1372 C C . ALA A 1 173 ? 3.607 -4.784 -15.724 1.00 87.94 173 ALA A C 1
ATOM 1374 O O . ALA A 1 173 ? 4.569 -5.173 -15.057 1.00 87.94 173 ALA A O 1
ATOM 1375 N N . PRO A 1 174 ? 3.066 -5.560 -16.684 1.00 88.06 174 PRO A N 1
ATOM 1376 C CA . PRO A 1 174 ? 3.646 -6.844 -17.068 1.00 88.06 174 PRO A CA 1
ATOM 1377 C C . PRO A 1 174 ? 4.981 -6.652 -17.791 1.00 88.06 174 PRO A C 1
ATOM 1379 O O . PRO A 1 174 ? 5.189 -5.644 -18.469 1.00 88.06 174 PRO A O 1
ATOM 1382 N N . ASN A 1 175 ? 5.851 -7.656 -17.703 1.00 88.75 175 ASN A N 1
ATOM 1383 C CA . ASN A 1 175 ? 7.190 -7.640 -18.287 1.00 88.75 175 ASN A CA 1
ATOM 1384 C C . ASN A 1 175 ? 7.967 -6.357 -17.938 1.00 88.75 175 ASN A C 1
ATOM 1386 O O . ASN A 1 175 ? 8.440 -5.629 -18.822 1.00 88.75 175 ASN A O 1
ATOM 1390 N N . TYR A 1 176 ? 8.000 -6.016 -16.648 1.00 82.81 176 TYR A N 1
ATOM 1391 C CA . TYR A 1 176 ? 8.504 -4.729 -16.191 1.00 82.81 176 TYR A CA 1
ATOM 1392 C C . TYR A 1 176 ? 9.936 -4.489 -16.693 1.00 82.81 176 TYR A C 1
ATOM 1394 O O . TYR A 1 176 ? 10.771 -5.393 -16.691 1.00 82.81 176 TYR A O 1
ATOM 1402 N N . LEU A 1 177 ? 10.206 -3.282 -17.207 1.00 81.06 177 LEU A N 1
ATOM 1403 C CA . LEU A 1 177 ? 11.476 -2.885 -17.846 1.00 81.06 177 LEU A CA 1
ATOM 1404 C C . LEU A 1 177 ? 11.991 -3.823 -18.963 1.00 81.06 177 LEU A C 1
ATOM 1406 O O . LEU A 1 177 ? 13.144 -3.703 -19.379 1.00 81.06 177 LEU A O 1
ATOM 1410 N N . GLY A 1 178 ? 11.168 -4.746 -19.469 1.00 78.94 178 GLY A N 1
ATOM 1411 C CA . GLY A 1 178 ? 11.565 -5.752 -20.457 1.00 78.94 178 GLY A CA 1
ATOM 1412 C C . GLY A 1 178 ? 12.552 -6.807 -19.942 1.00 78.94 178 GLY A C 1
ATOM 1413 O O . GLY A 1 178 ? 13.092 -7.564 -20.747 1.00 78.94 178 GLY A O 1
ATOM 1414 N N . SER A 1 179 ? 12.827 -6.831 -18.636 1.00 81.44 179 SER A N 1
ATOM 1415 C CA . SER A 1 179 ? 13.793 -7.735 -17.998 1.00 81.44 179 SER A CA 1
ATOM 1416 C C . SER A 1 179 ? 13.185 -8.582 -16.884 1.00 81.44 179 SER A C 1
ATOM 1418 O O . SER A 1 179 ? 13.749 -9.619 -16.533 1.00 81.44 179 SER A O 1
ATOM 1420 N N . PHE A 1 180 ? 12.043 -8.167 -16.339 1.00 81.88 180 PHE A N 1
ATOM 1421 C CA . PHE A 1 180 ? 11.293 -8.936 -15.357 1.00 81.88 180 PHE A CA 1
ATOM 1422 C C . PHE A 1 180 ? 10.269 -9.815 -16.071 1.00 81.88 180 PHE A C 1
ATOM 1424 O O . PHE A 1 180 ? 9.493 -9.318 -16.868 1.00 81.88 180 PHE A O 1
ATOM 1431 N N . ASP A 1 181 ? 10.210 -11.107 -15.756 1.00 92.44 181 ASP A N 1
ATOM 1432 C CA . ASP A 1 181 ? 9.177 -12.022 -16.272 1.00 92.44 181 ASP A CA 1
ATOM 1433 C C . ASP A 1 181 ? 7.948 -12.034 -15.343 1.00 92.44 181 ASP A C 1
ATOM 1435 O O . ASP A 1 181 ? 7.563 -13.066 -14.792 1.00 92.44 181 ASP A O 1
ATOM 1439 N N . ASN A 1 182 ? 7.401 -10.846 -15.060 1.00 92.50 182 ASN A N 1
ATOM 1440 C CA . ASN A 1 182 ? 6.236 -10.682 -14.192 1.00 92.50 182 ASN A CA 1
ATOM 1441 C C . ASN A 1 182 ? 4.945 -10.459 -14.991 1.00 92.50 182 ASN A C 1
ATOM 1443 O O . ASN A 1 182 ? 4.936 -9.773 -16.016 1.00 92.50 182 ASN A O 1
ATOM 1447 N N . ALA A 1 183 ? 3.832 -10.967 -14.472 1.00 93.62 183 ALA A N 1
ATOM 1448 C CA . ALA A 1 183 ? 2.500 -10.564 -14.895 1.00 93.62 183 ALA A CA 1
ATOM 1449 C C . ALA A 1 183 ? 2.133 -9.186 -14.315 1.00 93.62 183 ALA A C 1
ATOM 1451 O O . ALA A 1 183 ? 2.761 -8.687 -13.377 1.00 93.62 183 ALA A O 1
ATOM 1452 N N . GLY A 1 184 ? 1.103 -8.570 -14.890 1.00 90.44 184 GLY A N 1
ATOM 1453 C CA . GLY A 1 184 ? 0.406 -7.433 -14.298 1.00 90.44 184 GLY A CA 1
ATOM 1454 C C . GLY A 1 184 ? -0.935 -7.905 -13.747 1.00 90.44 184 GLY A C 1
ATOM 1455 O O . GLY A 1 184 ? -1.544 -8.782 -14.354 1.00 90.44 184 GLY A O 1
ATOM 1456 N N . ALA A 1 185 ? -1.390 -7.329 -12.637 1.00 91.44 185 ALA A N 1
ATOM 1457 C CA . ALA A 1 185 ? -2.698 -7.640 -12.068 1.00 91.44 185 ALA A CA 1
ATOM 1458 C C . ALA A 1 185 ? -3.520 -6.385 -11.756 1.00 91.44 185 ALA A C 1
ATOM 1460 O O . ALA A 1 185 ? -2.987 -5.284 -11.554 1.00 91.44 185 ALA A O 1
ATOM 1461 N N . LEU A 1 186 ? -4.834 -6.579 -11.665 1.00 92.12 186 LEU A N 1
ATOM 1462 C CA . LEU A 1 186 ? -5.797 -5.613 -11.137 1.00 92.12 186 LEU A CA 1
ATOM 1463 C C . LEU A 1 186 ? -6.618 -6.251 -10.017 1.00 92.12 186 LEU A C 1
ATOM 1465 O O . LEU A 1 186 ? -7.150 -7.344 -10.185 1.00 92.12 186 LEU A O 1
ATOM 1469 N N . MET A 1 187 ? -6.780 -5.544 -8.895 1.00 93.88 187 MET A N 1
ATOM 1470 C CA . MET A 1 187 ? -7.669 -5.974 -7.813 1.00 93.88 187 MET A CA 1
ATOM 1471 C C . MET A 1 187 ? -9.051 -5.330 -7.963 1.00 93.88 187 MET A C 1
ATOM 1473 O O . MET A 1 187 ? -9.181 -4.107 -7.921 1.00 93.88 187 MET A O 1
ATOM 1477 N N . SER A 1 188 ? -10.090 -6.152 -8.090 1.00 90.81 188 SER A N 1
ATOM 1478 C CA . SER A 1 188 ? -11.490 -5.727 -8.043 1.00 90.81 188 SER A CA 1
ATOM 1479 C C . SER A 1 188 ? -12.077 -6.002 -6.661 1.00 90.81 188 SER A C 1
ATOM 1481 O O . SER A 1 188 ? -11.910 -7.099 -6.125 1.00 90.81 188 SER A O 1
ATOM 1483 N N . VAL A 1 189 ? -12.771 -5.011 -6.098 1.00 91.75 189 VAL A N 1
ATOM 1484 C CA . VAL A 1 189 ? -13.454 -5.100 -4.802 1.00 91.75 189 VAL A CA 1
ATOM 1485 C C . VAL A 1 189 ? -14.949 -4.918 -5.030 1.00 91.75 189 VAL A C 1
ATOM 1487 O O . VAL A 1 189 ? -15.380 -3.874 -5.517 1.00 91.75 189 VAL A O 1
ATOM 1490 N N . ASP A 1 190 ? -15.744 -5.931 -4.689 1.00 91.44 190 ASP A N 1
ATOM 1491 C CA . ASP A 1 190 ? -17.198 -5.860 -4.838 1.0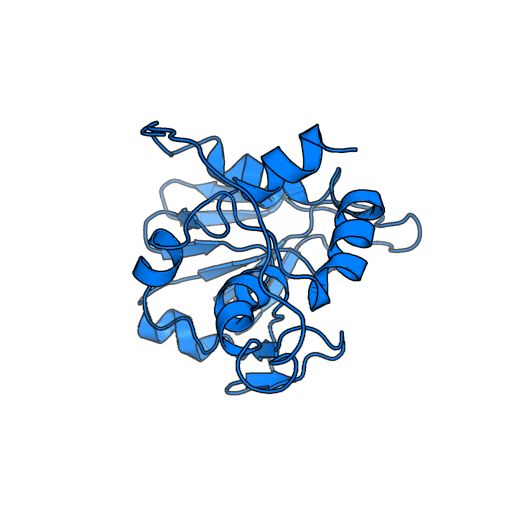0 91.44 190 ASP A CA 1
ATOM 1492 C C . ASP A 1 190 ? -17.885 -5.159 -3.645 1.00 91.44 190 ASP A C 1
ATOM 1494 O O . ASP A 1 190 ? -17.274 -4.798 -2.637 1.00 91.44 190 ASP A O 1
ATOM 1498 N N . LYS A 1 191 ? -19.210 -4.995 -3.735 1.00 91.75 191 LYS A N 1
ATOM 1499 C CA . LYS A 1 191 ? -20.035 -4.387 -2.672 1.00 91.75 191 LYS A CA 1
ATOM 1500 C C . LYS A 1 191 ? -20.025 -5.147 -1.336 1.00 91.75 191 LYS A C 1
ATOM 1502 O O . LYS A 1 191 ? -20.446 -4.586 -0.329 1.00 91.75 191 LYS A O 1
ATOM 1507 N N . ASN A 1 192 ? -19.608 -6.412 -1.332 1.00 93.25 192 ASN A N 1
ATOM 1508 C CA . ASN A 1 192 ? -19.474 -7.249 -0.142 1.00 93.25 192 ASN A CA 1
ATOM 1509 C C . ASN A 1 192 ? -18.018 -7.302 0.355 1.00 93.25 192 ASN A C 1
ATOM 1511 O O . ASN A 1 192 ? -17.716 -8.091 1.248 1.00 93.25 192 ASN A O 1
ATOM 1515 N N . LEU A 1 193 ? -17.131 -6.476 -0.214 1.00 90.88 193 LEU A N 1
ATOM 1516 C CA . LEU A 1 193 ? -15.692 -6.437 0.056 1.00 90.88 193 LEU A CA 1
ATOM 1517 C C . LEU A 1 193 ? -14.950 -7.723 -0.323 1.00 90.88 193 LEU A C 1
ATOM 1519 O O . LEU A 1 193 ? -13.859 -7.994 0.183 1.00 90.88 193 LEU A O 1
ATOM 1523 N N . ILE A 1 194 ? -15.506 -8.504 -1.249 1.00 92.69 194 ILE A N 1
ATOM 1524 C CA . ILE A 1 194 ? -14.805 -9.638 -1.842 1.00 92.69 194 ILE A CA 1
ATOM 1525 C C . ILE A 1 194 ? -13.786 -9.091 -2.840 1.00 92.69 194 ILE A C 1
ATOM 1527 O O . ILE A 1 194 ? -14.141 -8.405 -3.798 1.00 92.69 194 ILE A O 1
ATOM 1531 N N . CYS A 1 195 ? -12.514 -9.414 -2.601 1.00 92.69 195 CYS A N 1
ATOM 1532 C CA . CYS A 1 195 ? -11.400 -9.041 -3.465 1.00 92.69 195 CYS A CA 1
ATOM 1533 C C . CYS A 1 195 ? -11.110 -10.162 -4.476 1.00 92.69 195 CYS A C 1
ATOM 1535 O O . CYS A 1 195 ? -10.944 -11.322 -4.089 1.00 92.69 195 CYS A O 1
ATOM 1537 N N . SER A 1 196 ? -11.020 -9.813 -5.758 1.00 92.19 196 SER A N 1
ATOM 1538 C CA . SER A 1 196 ? -10.655 -10.715 -6.862 1.00 92.19 196 SER A CA 1
ATOM 1539 C C . SER A 1 196 ? -9.564 -10.090 -7.732 1.00 92.19 196 SER A C 1
ATOM 1541 O O . SER A 1 196 ? -9.436 -8.868 -7.758 1.00 92.19 196 SER A O 1
ATOM 1543 N N . PHE A 1 197 ? -8.771 -10.919 -8.416 1.00 91.31 197 PHE A N 1
ATOM 1544 C CA . PHE A 1 197 ? -7.642 -10.478 -9.241 1.00 91.31 197 PHE A CA 1
ATOM 1545 C C . PHE A 1 197 ? -7.861 -10.893 -10.696 1.00 91.31 197 PHE A C 1
ATOM 1547 O O . PHE A 1 197 ? -8.334 -12.005 -10.947 1.00 91.31 197 PHE A O 1
ATOM 1554 N N . MET A 1 198 ? -7.546 -9.985 -11.621 1.00 84.31 198 MET A N 1
ATOM 1555 C CA . MET A 1 198 ? -7.579 -10.180 -13.076 1.00 84.31 198 MET A CA 1
ATOM 1556 C C . MET A 1 198 ? -6.208 -9.926 -13.679 1.00 84.31 198 MET A C 1
ATOM 1558 O O . MET A 1 198 ? -5.513 -9.030 -13.141 1.00 84.31 198 MET A O 1
#

pLDDT: mean 71.79, std 23.1, range [25.5, 96.06]

Secondary structure (DSSP, 8-state):
--HHHHHHTTS-SEEEETTTEEEESS---TT-S-HHHHHT--SS-PPPGGGHHHHHHHHHHTHHHHTHHHHHHTTTT----------------S--TTTSSHHHHHHHHHHHH-EE-SS-SSEEE-TTSSSEEE-THHHHHHHT-SEEEE-SS--TTSEEEETTTTEEEE---SSGGGT-------EEE-TT--EEE-

InterPro domains:
  IPR004843 Calcineurin-like, phosphoesterase domain [PF00149] (5-55)
  IPR006186 Serine/threonine-specific protein phosphatase/bis(5-nucleosyl)-tetraphosphatase [PR00114] (6-32)
  IPR006186 Serine/threonine-specific protein phosphatase/bis(5-nucleosyl)-tetraphosphatase [PR00114] (90-117)
  IPR006186 Serine/threonine-specific protein phosphatase/bis(5-nucleosyl)-tetraphosphatase [PR00114] (144-164)
  IPR006186 Serine/threonine-specific protein phosphatase/bis(5-nucleosyl)-tetraphosphatase [PR00114] (166-182)
  IPR006186 Serine/threonine-specific protein phosphatase/bis(5-nucleosyl)-tetraphosphatase [SM00156] (1-198)
  IPR029052 Metallo-dependent phosphatase-like [G3DSA:3.60.21.10] (3-198)
  IPR029052 Metallo-dependent phosphatase-like [SSF56300] (5-197)
  IPR050341 Serine/threonine-protein phosphatase PP1 catalytic subunit [PTHR11668] (5-197)

Organism: NCBI:txid392030